Protein AF-A0A7V7WJ31-F1 (afdb_monomer)

Nearest PDB structures (foldseek):
  4wbr-assembly1_D  TM=4.078E-01  e=9.665E+00  Bradyrhizobium diazoefficiens USDA 110

pLDDT: mean 91.5, std 5.31, range [53.09, 96.94]

Foldseek 3Di:
DFQQLLCQLLPNNPDSVSSVVSCVVVVKDKDFDDDPRDGTDMDIDDDWDWDFFCCPPQQRLPTDPPPGHGDDTAIDHPSRWGKDWFAADPLCVQQPDPVVVLVVQQCVVKDDDPPVGDIPDGPVVSNVVSVVVSVVSSVVSCCVVPNPDDPCNHGNDIDTDDDPDSHDDRDDPDDDDDDPDDDPDDDPVPDDDDDD

Secondary structure (DSSP, 8-state):
-BHHHHHHHTT--SSHHHHHHHHHHTT--EEEEEETTEEEEEEE----EEEEE--TTTTTTT--TTTSPP-EEEEE-SS---EEEEE---HHHHS---HHHHHHHHHTT-EEETTTTEEE---HHHHHHHHHHHHHHHHHHHHHHSTT--HHHHHEEEEE-----SS--SS-SS---------SS--GGGS-----

Radius of gyration: 26.73 Å; Cα contacts (8 Å, |Δi|>4): 228; chains: 1; bounding box: 71×46×61 Å

Mean predicted aligned error: 7.31 Å

Solvent-accessible surface area (backbone atoms only — not comparable to full-atom values): 12022 Å² total; per-residue (Å²): 69,51,36,67,60,48,13,32,48,75,72,56,39,94,40,67,70,55,30,51,47,55,36,47,76,71,69,34,60,69,45,82,39,70,56,97,93,37,73,54,27,36,50,64,67,81,86,71,49,71,47,71,33,31,29,84,90,60,33,38,54,76,49,39,91,96,72,50,72,54,78,39,78,41,61,46,55,92,82,71,52,48,59,47,76,44,80,33,54,65,55,60,81,73,51,68,78,63,60,66,62,49,50,54,42,24,46,52,80,34,51,77,40,80,90,82,70,47,75,43,62,60,22,62,66,46,42,51,52,50,53,53,52,50,52,50,51,48,49,52,53,48,44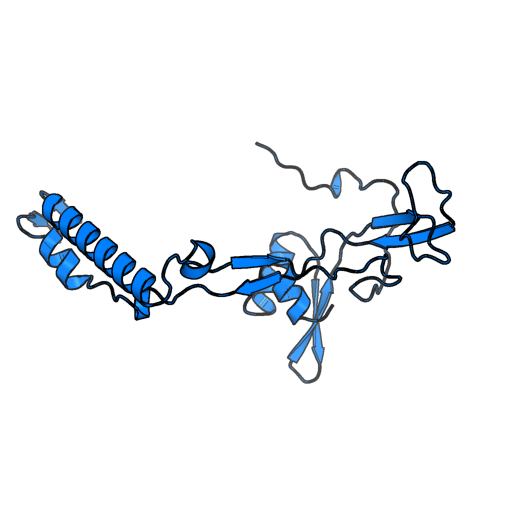,72,77,37,72,84,64,48,71,46,56,47,71,23,43,81,42,76,61,76,84,87,60,88,41,56,69,94,61,61,100,52,82,82,87,76,79,92,78,88,72,98,65,83,55,76,89,79,50,89,77,88,82,132

Sequence (196 aa):
MPADQVMNWVGGAQTVSAAQQILSQGGVPNLALTQAGKIHALRLEHVWVEAFIDYHPARGAKHLGGVSEGDTWVAMDPAFKQYRFNPGMDLEQLVPFDADSFLAAAKEGATINETEGWVQNLNQSKVQDALNAYQAKLKEAIDAQKPNATVGDVLGIIAADPDQLPYLSGSSPYTIKTIATRMSELPGSLRHHFRY

Structure (mmCIF, N/CA/C/O backbone):
data_AF-A0A7V7WJ31-F1
#
_entry.id   AF-A0A7V7WJ31-F1
#
loop_
_atom_site.group_PDB
_atom_site.id
_atom_site.type_symbol
_atom_site.label_atom_id
_atom_site.label_alt_id
_atom_site.label_comp_id
_atom_site.label_asym_id
_atom_site.label_entity_id
_atom_site.label_seq_id
_atom_site.pdbx_PDB_ins_code
_atom_site.Cartn_x
_atom_site.Cartn_y
_atom_site.Cartn_z
_atom_site.occupancy
_atom_site.B_iso_or_equiv
_atom_site.auth_seq_id
_atom_site.auth_comp_id
_atom_site.auth_asym_id
_atom_site.auth_atom_id
_atom_site.pdbx_PDB_model_num
ATOM 1 N N . MET A 1 1 ? 7.266 -11.842 -13.545 1.00 93.94 1 MET A N 1
ATOM 2 C CA . MET A 1 1 ? 7.660 -11.167 -12.299 1.00 93.94 1 MET A CA 1
ATOM 3 C C . MET A 1 1 ? 7.356 -12.085 -11.125 1.00 93.94 1 MET A C 1
ATOM 5 O O . MET A 1 1 ? 6.303 -12.714 -11.172 1.00 93.94 1 MET A O 1
ATOM 9 N N . PRO A 1 2 ? 8.259 -12.233 -10.146 1.00 95.38 2 PRO A N 1
ATOM 10 C CA . PRO A 1 2 ? 7.993 -12.928 -8.884 1.00 95.38 2 PRO A CA 1
ATOM 11 C C . PRO A 1 2 ? 6.672 -12.498 -8.229 1.00 95.38 2 PRO A C 1
ATOM 13 O O . PRO A 1 2 ? 6.260 -11.342 -8.346 1.00 95.38 2 PRO A O 1
ATOM 16 N N . ALA A 1 3 ? 5.962 -13.446 -7.616 1.00 96.00 3 ALA A N 1
ATOM 17 C CA . ALA A 1 3 ? 4.613 -13.208 -7.105 1.00 96.00 3 ALA A CA 1
ATOM 18 C C . ALA A 1 3 ? 4.577 -12.210 -5.937 1.00 96.00 3 ALA A C 1
ATOM 20 O O . ALA A 1 3 ? 3.688 -11.365 -5.884 1.00 96.00 3 ALA A O 1
ATOM 21 N N . ASP A 1 4 ? 5.575 -12.267 -5.062 1.00 95.56 4 ASP A N 1
ATOM 22 C CA . ASP A 1 4 ? 5.810 -11.333 -3.961 1.00 95.56 4 ASP A CA 1
ATOM 23 C C . ASP A 1 4 ? 5.997 -9.892 -4.453 1.00 95.56 4 ASP A C 1
ATOM 25 O O . ASP A 1 4 ? 5.358 -8.980 -3.932 1.00 95.56 4 ASP A O 1
ATOM 29 N N . GLN A 1 5 ? 6.779 -9.689 -5.516 1.00 95.25 5 GLN A N 1
ATOM 30 C CA . GLN A 1 5 ? 6.968 -8.363 -6.106 1.00 95.25 5 GLN A CA 1
ATOM 31 C C . GLN A 1 5 ? 5.674 -7.797 -6.697 1.00 95.25 5 GLN A C 1
ATOM 33 O O . GLN A 1 5 ? 5.419 -6.597 -6.589 1.00 95.25 5 GLN A O 1
ATOM 38 N N . VAL A 1 6 ? 4.834 -8.650 -7.297 1.00 96.19 6 VAL A N 1
ATOM 39 C CA . VAL A 1 6 ? 3.523 -8.235 -7.825 1.00 96.19 6 VAL A CA 1
ATOM 40 C C . VAL A 1 6 ? 2.578 -7.874 -6.685 1.00 96.19 6 VAL A C 1
ATOM 42 O O . VAL A 1 6 ? 1.943 -6.825 -6.734 1.00 96.19 6 VAL A O 1
ATOM 45 N N . MET A 1 7 ? 2.500 -8.725 -5.657 1.00 96.62 7 MET A N 1
ATOM 46 C CA . MET A 1 7 ? 1.686 -8.491 -4.462 1.00 96.62 7 MET A CA 1
ATOM 47 C C . MET A 1 7 ? 2.068 -7.179 -3.780 1.00 96.62 7 MET A C 1
ATOM 49 O O . MET A 1 7 ? 1.196 -6.408 -3.385 1.00 96.62 7 MET A O 1
ATOM 53 N N . ASN A 1 8 ? 3.365 -6.903 -3.690 1.00 96.12 8 ASN A N 1
ATOM 54 C CA . ASN A 1 8 ? 3.887 -5.661 -3.156 1.00 96.12 8 ASN A CA 1
ATOM 55 C C . ASN A 1 8 ? 3.504 -4.454 -4.029 1.00 96.12 8 ASN A C 1
ATOM 57 O O . ASN A 1 8 ? 2.947 -3.481 -3.521 1.00 96.12 8 ASN A O 1
ATOM 61 N N . TRP A 1 9 ? 3.730 -4.553 -5.341 1.00 94.75 9 TRP A N 1
ATOM 62 C CA . TRP A 1 9 ? 3.513 -3.458 -6.287 1.00 94.75 9 TRP A CA 1
ATOM 63 C C . TRP A 1 9 ? 2.066 -2.953 -6.306 1.00 94.75 9 TRP A C 1
ATOM 65 O O . TRP A 1 9 ? 1.837 -1.749 -6.383 1.00 94.75 9 TRP A O 1
ATOM 75 N N . VAL A 1 10 ? 1.086 -3.848 -6.159 1.00 94.38 10 VAL A N 1
ATOM 76 C CA . VAL A 1 10 ? -0.345 -3.488 -6.111 1.00 94.38 10 VAL A CA 1
ATOM 77 C C . VAL A 1 10 ? -0.817 -2.984 -4.739 1.00 94.38 10 VAL A C 1
ATOM 79 O O . VAL A 1 10 ? -2.018 -2.914 -4.491 1.00 94.38 10 VAL A O 1
ATOM 82 N N . GLY A 1 11 ? 0.107 -2.644 -3.837 1.00 92.31 11 GLY A N 1
ATOM 83 C CA . GLY A 1 11 ? -0.205 -2.089 -2.517 1.00 92.31 11 GLY A CA 1
ATOM 84 C C . GLY A 1 11 ? -0.180 -3.101 -1.371 1.00 92.31 11 GLY A C 1
ATOM 85 O O . GLY A 1 11 ? -0.825 -2.872 -0.353 1.00 92.31 11 GLY A O 1
ATOM 86 N N . GLY A 1 12 ? 0.564 -4.204 -1.502 1.00 94.00 12 GLY A N 1
ATOM 87 C CA . GLY A 1 12 ? 0.762 -5.163 -0.407 1.00 94.00 12 GLY A CA 1
ATOM 88 C C . GLY A 1 12 ? -0.379 -6.169 -0.248 1.00 94.00 12 GLY A C 1
ATOM 89 O O . GLY A 1 12 ? -0.814 -6.459 0.866 1.00 94.00 12 GLY A O 1
ATOM 90 N N . ALA A 1 13 ? -0.878 -6.711 -1.361 1.00 95.81 13 ALA A N 1
ATOM 91 C CA . ALA A 1 13 ? -1.906 -7.747 -1.342 1.00 95.81 13 ALA A CA 1
ATOM 92 C C . ALA A 1 13 ? -1.450 -8.970 -0.526 1.00 95.81 13 ALA A C 1
ATOM 94 O O . ALA A 1 13 ? -0.357 -9.487 -0.732 1.00 95.81 13 ALA A O 1
ATOM 95 N N . GLN A 1 14 ? -2.312 -9.473 0.362 1.00 94.94 14 GLN A N 1
ATOM 96 C CA . GLN A 1 14 ? -1.979 -10.584 1.271 1.00 94.94 14 GLN A CA 1
ATOM 97 C C . GLN A 1 14 ? -1.948 -11.955 0.580 1.00 94.94 14 GLN A C 1
ATOM 99 O O . GLN A 1 14 ? -1.374 -12.913 1.091 1.00 94.94 14 GLN A O 1
ATOM 104 N N . THR A 1 15 ? -2.561 -12.069 -0.601 1.00 95.38 15 THR A N 1
ATOM 105 C CA . THR A 1 15 ? -2.536 -13.290 -1.410 1.00 95.38 15 THR A CA 1
ATOM 106 C C . THR A 1 15 ? -2.309 -12.960 -2.878 1.00 95.38 15 THR A C 1
ATOM 108 O O . THR A 1 15 ? -2.666 -11.880 -3.354 1.00 95.38 15 THR A O 1
ATOM 111 N N . VAL A 1 16 ? -1.780 -13.929 -3.627 1.00 95.62 16 VAL A N 1
ATOM 112 C CA . VAL A 1 16 ? -1.614 -13.794 -5.079 1.00 95.62 16 VAL A CA 1
ATOM 113 C C . VAL A 1 16 ? -2.956 -13.565 -5.777 1.00 95.62 16 VAL A C 1
ATOM 115 O O . VAL A 1 16 ? -3.045 -12.728 -6.670 1.00 95.62 16 VAL A O 1
ATOM 118 N N . SER A 1 17 ? -4.018 -14.249 -5.338 1.00 94.81 17 SER A N 1
ATOM 119 C CA . SER A 1 17 ? -5.359 -14.073 -5.906 1.00 94.81 17 SER A CA 1
ATOM 120 C C . SER A 1 17 ? -5.874 -12.645 -5.720 1.00 94.81 17 SER A C 1
ATOM 122 O O . SER A 1 17 ? -6.446 -12.085 -6.652 1.00 94.81 17 SER A O 1
ATOM 124 N N . ALA A 1 18 ? -5.651 -12.036 -4.551 1.00 96.69 18 ALA A N 1
ATOM 125 C CA . ALA A 1 18 ? -6.021 -10.642 -4.316 1.00 96.69 18 ALA A CA 1
ATOM 126 C C . ALA A 1 18 ? -5.240 -9.697 -5.245 1.00 96.69 18 ALA A C 1
ATOM 128 O O . ALA A 1 18 ? -5.829 -8.802 -5.847 1.00 96.69 18 ALA A O 1
ATOM 129 N N . ALA A 1 19 ? -3.941 -9.948 -5.448 1.00 96.94 19 ALA A N 1
ATOM 130 C CA . ALA A 1 19 ? -3.144 -9.166 -6.391 1.00 96.94 19 ALA A CA 1
ATOM 131 C C . ALA A 1 19 ? -3.666 -9.278 -7.834 1.00 96.94 19 ALA A C 1
ATOM 133 O O . ALA A 1 19 ? -3.807 -8.271 -8.526 1.00 96.94 19 ALA A O 1
ATOM 134 N N . GLN A 1 20 ? -4.016 -10.490 -8.280 1.00 96.12 20 GLN A N 1
ATOM 135 C CA . GLN A 1 20 ? -4.615 -10.710 -9.599 1.00 96.12 20 GLN A CA 1
ATOM 136 C C . GLN A 1 20 ? -5.967 -10.016 -9.751 1.00 96.12 20 GLN A C 1
ATOM 138 O O . GLN A 1 20 ? -6.256 -9.475 -10.817 1.00 96.12 20 GLN A O 1
ATOM 143 N N . GLN A 1 21 ? -6.798 -10.016 -8.707 1.00 95.62 21 GLN A N 1
ATOM 144 C CA . GLN A 1 21 ? -8.083 -9.321 -8.724 1.00 95.62 21 GLN A CA 1
ATOM 145 C C . GLN A 1 21 ? -7.901 -7.811 -8.879 1.00 95.62 21 GLN A C 1
ATOM 147 O O . GLN A 1 21 ? -8.573 -7.232 -9.726 1.00 95.62 21 GLN A O 1
ATOM 152 N N . ILE A 1 22 ? -6.966 -7.194 -8.147 1.00 95.75 22 ILE A N 1
ATOM 153 C CA . ILE A 1 22 ? -6.658 -5.760 -8.278 1.00 95.75 22 ILE A CA 1
ATOM 154 C C . ILE A 1 22 ? -6.216 -5.433 -9.711 1.00 95.75 22 ILE A C 1
ATOM 156 O O . ILE A 1 22 ? -6.770 -4.532 -10.337 1.00 95.75 22 ILE A O 1
ATOM 160 N N . LEU A 1 23 ? -5.277 -6.210 -10.266 1.00 94.81 23 LEU A N 1
ATOM 161 C CA . LEU A 1 23 ? -4.827 -6.039 -11.654 1.00 94.81 23 LEU A CA 1
ATOM 162 C C . LEU A 1 23 ? -5.985 -6.185 -12.649 1.00 94.81 23 LEU A C 1
ATOM 164 O O . LEU A 1 23 ? -6.139 -5.365 -13.549 1.00 94.81 23 LEU A O 1
ATOM 168 N N . SER A 1 24 ? -6.832 -7.197 -12.463 1.00 94.06 24 SER A N 1
ATOM 169 C CA . SER A 1 24 ? -7.958 -7.4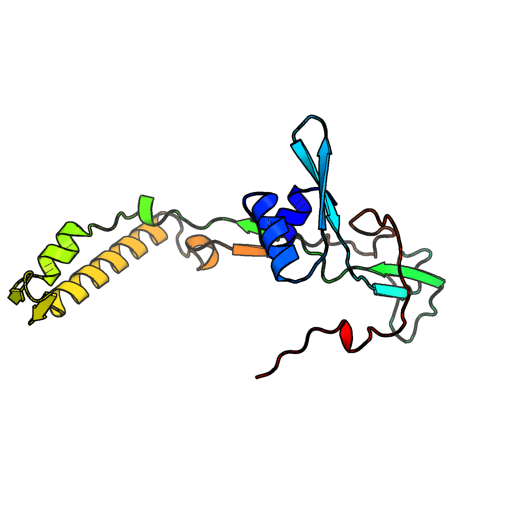74 -13.362 1.00 94.06 24 SER A CA 1
ATOM 170 C C . SER A 1 24 ? -9.039 -6.391 -13.289 1.00 94.06 24 SER A C 1
ATOM 172 O O . SER A 1 24 ? -9.584 -6.012 -14.320 1.00 94.06 24 SER A O 1
ATOM 174 N N . GLN A 1 25 ? -9.321 -5.848 -12.099 1.00 92.19 25 GLN A N 1
ATOM 175 C CA . GLN A 1 25 ? -10.224 -4.703 -11.920 1.00 92.19 25 GLN A CA 1
ATOM 176 C C . GLN A 1 25 ? -9.665 -3.434 -12.575 1.00 92.19 25 GLN A C 1
ATOM 178 O O . GLN A 1 25 ? -10.425 -2.644 -13.127 1.00 92.19 25 GLN A O 1
ATOM 183 N N . GLY A 1 26 ? -8.338 -3.277 -12.577 1.00 88.00 26 GLY A N 1
ATOM 184 C CA . GLY A 1 26 ? -7.634 -2.240 -13.332 1.00 88.00 26 GLY A CA 1
ATOM 185 C C . GLY A 1 26 ? -7.556 -2.494 -14.842 1.00 88.00 26 GLY A C 1
ATOM 186 O O . GLY A 1 26 ? -6.959 -1.692 -15.554 1.00 88.00 26 GLY A O 1
ATOM 187 N N . GLY A 1 27 ? -8.128 -3.595 -15.342 1.00 89.69 27 GLY A N 1
ATOM 188 C CA . GLY A 1 27 ? -8.102 -3.952 -16.759 1.00 89.69 27 GLY A CA 1
ATOM 189 C C . GLY A 1 27 ? -6.741 -4.441 -17.257 1.00 89.69 27 GLY A C 1
ATOM 190 O O . GLY A 1 27 ? -6.504 -4.407 -18.459 1.00 89.69 27 GLY A O 1
ATOM 191 N N . VAL A 1 28 ? -5.853 -4.887 -16.362 1.00 91.94 28 VAL A N 1
ATOM 192 C CA . VAL A 1 28 ? -4.514 -5.393 -16.694 1.00 91.94 28 VAL A CA 1
ATOM 193 C C . VAL A 1 28 ? -4.553 -6.919 -16.866 1.00 91.94 28 VAL A C 1
ATOM 195 O O . VAL A 1 28 ? -4.708 -7.647 -15.873 1.00 91.94 28 VAL A O 1
ATOM 198 N N . PRO A 1 29 ? -4.373 -7.445 -18.094 1.00 94.19 29 PRO A N 1
ATOM 199 C CA . PRO A 1 29 ? -4.286 -8.881 -18.330 1.00 94.19 29 PRO A CA 1
ATOM 200 C C . PRO A 1 29 ? -3.121 -9.497 -17.557 1.00 94.19 29 PRO A C 1
ATOM 202 O O . PRO A 1 29 ? -1.985 -9.022 -17.618 1.00 94.19 29 PRO A O 1
ATOM 205 N N . ASN A 1 30 ? -3.396 -10.573 -16.822 1.00 95.69 30 ASN A N 1
ATOM 206 C CA . ASN A 1 30 ? -2.407 -11.252 -15.995 1.00 95.69 30 ASN A CA 1
ATOM 207 C C . ASN A 1 30 ? -2.667 -12.766 -15.923 1.00 95.69 30 ASN A C 1
ATOM 209 O O . ASN A 1 30 ? -3.795 -13.232 -16.059 1.00 95.69 30 ASN A O 1
ATOM 213 N N . LEU A 1 31 ? -1.602 -13.537 -15.710 1.00 95.69 31 LEU A N 1
ATOM 214 C CA . LEU A 1 31 ? -1.595 -14.994 -15.642 1.00 95.69 31 LEU A CA 1
ATOM 215 C C . LEU A 1 31 ? -0.664 -15.459 -14.517 1.00 95.69 31 LEU A C 1
ATOM 217 O O . LEU A 1 31 ? 0.524 -15.122 -14.502 1.00 95.69 31 LEU A O 1
ATOM 221 N N . ALA A 1 32 ? -1.188 -16.285 -13.614 1.00 95.19 32 ALA A N 1
ATOM 222 C CA . ALA A 1 32 ? -0.405 -16.955 -12.583 1.00 95.19 32 ALA A CA 1
ATOM 223 C C . ALA A 1 32 ? 0.436 -18.098 -13.173 1.00 95.19 32 ALA A C 1
ATOM 225 O O . ALA A 1 32 ? -0.048 -18.903 -13.967 1.00 95.19 32 ALA A O 1
ATOM 226 N N . LEU A 1 33 ? 1.700 -18.180 -12.763 1.00 94.50 33 LEU A N 1
ATOM 227 C CA . LEU A 1 33 ? 2.634 -19.232 -13.152 1.00 94.50 33 LEU A CA 1
ATOM 228 C C . LEU A 1 33 ? 2.902 -20.141 -11.952 1.00 94.50 33 LEU A C 1
ATOM 230 O O . LEU A 1 33 ? 3.485 -19.719 -10.947 1.00 94.50 33 LEU A O 1
ATOM 234 N N . THR A 1 34 ? 2.482 -21.395 -12.080 1.00 93.62 34 THR A N 1
ATOM 235 C CA . THR A 1 34 ? 2.570 -22.402 -11.021 1.00 93.62 34 THR A CA 1
ATOM 236 C C . THR A 1 34 ? 3.789 -23.297 -11.213 1.00 93.62 34 THR A C 1
ATOM 238 O O . THR A 1 34 ? 4.031 -23.807 -12.305 1.00 93.62 34 THR A O 1
ATOM 241 N N . GLN A 1 35 ? 4.523 -23.542 -10.131 1.00 90.81 35 GLN A N 1
ATOM 242 C CA . GLN A 1 35 ? 5.616 -24.507 -10.061 1.00 90.81 35 GLN A CA 1
ATOM 243 C C . GLN A 1 35 ? 5.456 -25.337 -8.785 1.00 90.81 35 GLN A C 1
ATOM 245 O O . GLN A 1 35 ? 5.248 -24.788 -7.706 1.00 90.81 35 GLN A O 1
ATOM 250 N N . ALA A 1 36 ? 5.503 -26.669 -8.910 1.00 89.50 36 ALA A N 1
ATOM 251 C CA . ALA A 1 36 ? 5.308 -27.602 -7.791 1.00 89.50 36 ALA A CA 1
ATOM 252 C C . ALA A 1 36 ? 4.039 -27.317 -6.948 1.00 89.50 36 ALA A C 1
ATOM 254 O O . ALA A 1 36 ? 4.061 -27.376 -5.721 1.00 89.50 36 ALA A O 1
ATOM 255 N N . GLY A 1 37 ? 2.931 -26.960 -7.610 1.00 89.19 37 GLY A N 1
ATOM 256 C CA . GLY A 1 37 ? 1.645 -26.687 -6.954 1.00 89.19 37 GLY A CA 1
ATOM 257 C C . GLY A 1 37 ? 1.532 -25.324 -6.258 1.00 89.19 37 GLY A C 1
ATOM 258 O O . GLY A 1 37 ? 0.493 -25.044 -5.668 1.00 89.19 37 GLY A O 1
ATOM 259 N N . LYS A 1 38 ? 2.552 -24.458 -6.337 1.00 90.31 38 LYS A N 1
ATOM 260 C CA . LYS A 1 38 ? 2.522 -23.093 -5.788 1.00 90.31 38 LYS A CA 1
ATOM 261 C C . LYS A 1 38 ? 2.679 -22.057 -6.893 1.00 90.31 38 LYS A C 1
ATOM 263 O O . LYS A 1 38 ? 3.470 -22.249 -7.816 1.00 90.31 38 LYS A O 1
ATOM 268 N N . ILE A 1 39 ? 1.948 -20.949 -6.798 1.00 92.69 39 ILE A N 1
ATOM 269 C CA . ILE A 1 39 ? 2.148 -19.813 -7.703 1.00 92.69 39 ILE A CA 1
ATOM 270 C C . ILE A 1 39 ? 3.453 -19.124 -7.305 1.00 92.69 39 ILE A C 1
ATOM 272 O O . ILE A 1 39 ? 3.578 -18.643 -6.183 1.00 92.69 39 ILE A O 1
ATOM 276 N N . HIS A 1 40 ? 4.427 -19.101 -8.212 1.00 94.25 40 HIS A N 1
ATOM 277 C CA . HIS A 1 40 ? 5.750 -18.521 -7.955 1.00 94.25 40 HIS A CA 1
ATOM 278 C C . HIS A 1 40 ? 5.936 -17.160 -8.635 1.00 94.25 40 HIS A C 1
ATOM 280 O O . HIS A 1 40 ? 6.651 -16.294 -8.137 1.00 94.25 40 HIS A O 1
ATOM 286 N N . ALA A 1 41 ? 5.276 -16.949 -9.771 1.00 95.62 41 ALA A N 1
ATOM 287 C CA . ALA A 1 41 ? 5.407 -15.734 -10.557 1.00 95.62 41 ALA A CA 1
ATOM 288 C C . ALA A 1 41 ? 4.100 -15.405 -11.274 1.00 95.62 41 ALA A C 1
ATOM 290 O O . ALA A 1 41 ? 3.240 -16.263 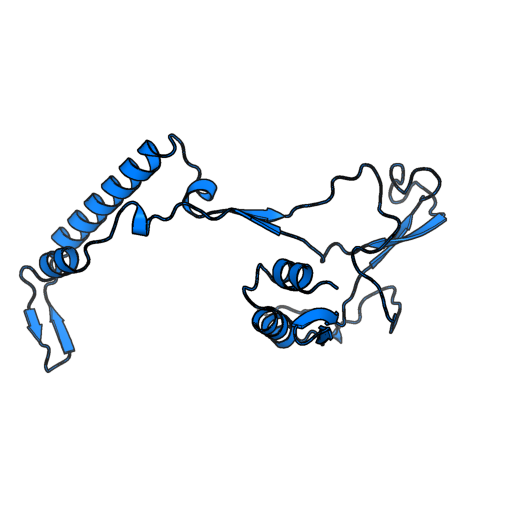-11.459 1.00 95.62 41 ALA A O 1
ATOM 291 N N . LEU A 1 42 ? 3.977 -14.161 -11.723 1.00 96.44 42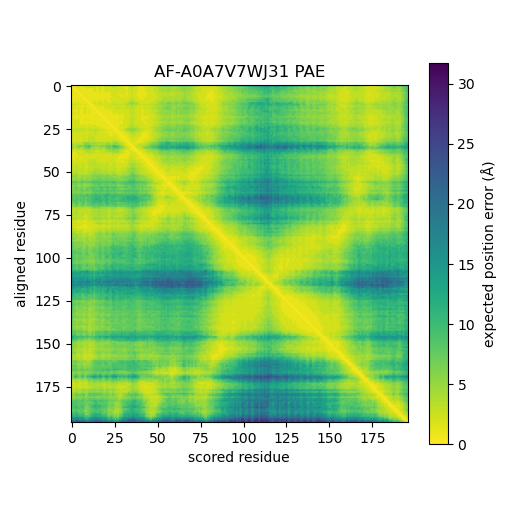 LEU A N 1
ATOM 292 C CA . LEU A 1 42 ? 2.921 -13.713 -12.612 1.00 96.44 42 LEU A CA 1
ATOM 293 C C . LEU A 1 42 ? 3.524 -13.213 -13.919 1.00 96.44 42 LEU A C 1
ATOM 295 O O . LEU A 1 42 ? 4.608 -12.613 -13.963 1.00 96.44 42 LEU A O 1
ATOM 299 N N . ARG A 1 43 ? 2.803 -13.474 -15.002 1.00 96.19 43 ARG A N 1
ATOM 300 C CA . ARG A 1 43 ? 2.978 -12.810 -16.287 1.00 96.19 43 ARG A CA 1
ATOM 301 C C . ARG A 1 43 ? 1.855 -11.796 -16.420 1.00 96.19 43 ARG A C 1
ATOM 303 O O . ARG A 1 43 ? 0.713 -12.149 -16.171 1.00 96.19 43 ARG A O 1
ATOM 310 N N . LEU A 1 44 ? 2.172 -10.572 -16.804 1.00 95.12 44 LEU A N 1
ATOM 311 C CA . LEU A 1 44 ? 1.178 -9.536 -17.047 1.00 95.12 44 LEU A CA 1
ATOM 312 C C . LEU A 1 44 ? 1.558 -8.732 -18.284 1.00 95.12 44 LEU A C 1
ATOM 314 O O . LEU A 1 44 ? 2.726 -8.728 -18.685 1.00 95.12 44 LEU A O 1
ATOM 318 N N . GLU A 1 45 ? 0.567 -8.075 -18.864 1.00 93.25 45 GLU A N 1
ATOM 319 C CA . GLU A 1 45 ? 0.794 -7.022 -19.844 1.00 93.25 45 GLU A CA 1
ATOM 320 C C . GLU A 1 45 ? 1.037 -5.705 -19.116 1.00 93.25 45 GLU A C 1
ATOM 322 O O . GLU A 1 45 ? 0.360 -5.387 -18.143 1.00 93.25 45 GLU A O 1
ATOM 327 N N . HIS A 1 46 ? 2.042 -4.956 -19.557 1.00 91.56 46 HIS A N 1
ATOM 328 C CA . HIS A 1 46 ? 2.452 -3.716 -18.912 1.00 91.56 46 HIS A CA 1
ATOM 329 C C . HIS A 1 46 ? 3.134 -2.796 -19.917 1.00 91.56 46 HIS A C 1
ATOM 331 O O . HIS A 1 46 ? 3.726 -3.268 -20.889 1.00 91.56 46 HIS A O 1
ATOM 337 N N . VAL A 1 47 ? 3.068 -1.493 -19.662 1.00 90.81 47 VAL A N 1
ATOM 338 C CA . VAL A 1 47 ? 3.726 -0.465 -20.469 1.00 90.81 47 VAL A CA 1
ATOM 339 C C . VAL A 1 47 ? 4.843 0.163 -19.649 1.00 90.81 47 VAL A C 1
ATOM 341 O O . VAL A 1 47 ? 4.627 0.611 -18.527 1.00 90.81 47 VAL A O 1
ATOM 344 N N . TRP A 1 48 ? 6.026 0.242 -20.245 1.00 91.38 48 TRP A N 1
ATOM 345 C CA . TRP A 1 48 ? 7.185 0.951 -19.711 1.00 91.38 48 TRP A CA 1
ATOM 346 C C . TRP A 1 48 ? 7.739 1.898 -20.779 1.00 91.38 48 TRP A C 1
ATOM 348 O O . TRP A 1 48 ? 7.262 1.909 -21.917 1.00 91.38 48 TRP A O 1
ATOM 358 N N . VAL A 1 49 ? 8.732 2.707 -20.418 1.00 90.88 49 VAL A N 1
ATOM 359 C CA . VAL A 1 49 ? 9.346 3.679 -21.330 1.00 90.88 49 VAL A CA 1
ATOM 360 C C . VAL A 1 49 ? 10.795 3.308 -21.624 1.00 90.88 49 VAL A C 1
ATOM 362 O O . VAL A 1 49 ? 11.453 2.629 -20.841 1.00 90.88 49 VAL A O 1
ATOM 365 N N . GLU A 1 50 ? 11.311 3.756 -22.761 1.00 90.81 50 GLU A N 1
ATOM 366 C CA . GLU A 1 50 ? 12.740 3.709 -23.073 1.00 90.81 50 GLU A CA 1
ATOM 367 C C . GLU A 1 50 ? 13.218 5.152 -23.271 1.00 90.81 50 GLU A C 1
ATOM 369 O O . GLU A 1 50 ? 12.509 5.961 -23.871 1.00 90.81 50 GLU A O 1
ATOM 374 N N . ALA A 1 51 ? 14.399 5.488 -22.754 1.00 90.50 51 ALA A N 1
ATOM 375 C CA . ALA A 1 51 ? 15.012 6.803 -22.919 1.00 90.50 51 ALA A CA 1
ATOM 376 C C . ALA A 1 51 ? 16.331 6.675 -23.685 1.00 90.50 51 ALA A C 1
ATOM 378 O O . ALA A 1 51 ? 17.144 5.806 -23.369 1.00 90.50 51 ALA A O 1
ATOM 379 N N . PHE A 1 52 ? 16.542 7.533 -24.685 1.00 92.19 52 PHE A N 1
ATOM 380 C CA . PHE A 1 52 ? 17.802 7.598 -25.420 1.00 92.19 52 PHE A CA 1
ATOM 381 C C . PHE A 1 52 ? 18.761 8.543 -24.703 1.00 92.19 52 PHE A C 1
ATOM 383 O O . PHE A 1 52 ? 18.538 9.753 -24.683 1.00 92.19 52 PHE A O 1
ATOM 390 N N . ILE A 1 53 ? 19.788 7.984 -24.070 1.00 93.31 53 ILE A N 1
ATOM 391 C CA . ILE A 1 53 ? 20.676 8.720 -23.168 1.00 93.31 53 ILE A CA 1
ATOM 392 C C . ILE A 1 53 ? 22.142 8.400 -23.438 1.00 93.31 53 ILE A C 1
ATOM 394 O O . ILE A 1 53 ? 22.465 7.404 -24.079 1.00 93.31 53 ILE A O 1
ATOM 398 N N . ASP A 1 54 ? 23.014 9.267 -22.932 1.00 95.44 54 ASP A N 1
ATOM 399 C CA . ASP A 1 54 ? 24.468 9.084 -22.908 1.00 95.44 54 ASP A CA 1
ATOM 400 C C . ASP A 1 54 ? 24.795 8.031 -21.845 1.00 95.44 54 ASP A C 1
ATOM 402 O O . ASP A 1 54 ? 24.919 8.334 -20.651 1.00 95.44 54 ASP A O 1
ATOM 406 N N . TYR A 1 55 ? 24.784 6.764 -22.252 1.00 94.62 55 TYR A N 1
ATOM 407 C CA . TYR A 1 55 ? 24.918 5.643 -21.344 1.00 94.62 55 TYR A CA 1
ATOM 408 C C . TYR A 1 55 ? 26.366 5.206 -21.185 1.00 94.62 55 TYR A C 1
ATOM 410 O O . TYR A 1 55 ? 26.778 4.957 -20.058 1.00 94.62 55 TYR A O 1
ATOM 418 N N . HIS A 1 56 ? 27.176 5.098 -22.233 1.00 92.56 56 HIS A N 1
ATOM 419 C CA . HIS A 1 56 ? 28.545 4.613 -22.069 1.00 92.56 56 HIS A CA 1
ATOM 420 C C . HIS A 1 56 ? 29.547 5.760 -21.899 1.00 92.56 56 HIS A C 1
ATOM 422 O O . HIS A 1 56 ? 29.496 6.750 -22.614 1.00 92.56 56 HIS A O 1
ATOM 428 N N . PRO A 1 57 ? 30.533 5.634 -20.988 1.00 92.38 57 PRO A N 1
ATOM 429 C CA . PRO A 1 57 ? 30.772 4.536 -20.044 1.00 92.38 57 PRO A CA 1
ATOM 430 C C . PRO A 1 57 ? 30.115 4.753 -18.665 1.00 92.38 57 PRO A C 1
ATOM 432 O O . PRO A 1 57 ? 30.177 3.875 -17.807 1.00 92.38 57 PRO A O 1
ATOM 435 N N . ALA A 1 58 ? 29.530 5.930 -18.417 1.00 92.69 58 ALA A N 1
ATOM 436 C CA . ALA A 1 58 ? 29.107 6.375 -17.083 1.00 92.69 58 ALA A CA 1
ATOM 437 C C . ALA A 1 58 ? 27.718 5.868 -16.643 1.00 92.69 58 ALA A C 1
ATOM 439 O O . ALA A 1 58 ? 27.225 6.246 -15.582 1.00 92.69 58 ALA A O 1
ATOM 440 N N . ARG A 1 59 ? 27.077 5.032 -17.455 1.00 93.06 59 ARG A N 1
ATOM 441 C CA . ARG A 1 59 ? 25.736 4.459 -17.277 1.00 93.06 59 ARG A CA 1
ATOM 442 C C . ARG A 1 59 ? 24.657 5.514 -17.035 1.00 93.06 59 ARG A C 1
ATOM 444 O O . ARG A 1 59 ? 23.837 5.388 -16.129 1.00 93.06 59 ARG A O 1
ATOM 451 N N . GLY A 1 60 ? 24.686 6.594 -17.814 1.00 92.31 60 GLY A N 1
ATOM 452 C CA . GLY A 1 60 ? 23.727 7.696 -17.696 1.00 92.31 60 GLY A CA 1
ATOM 453 C C . GLY A 1 60 ? 24.018 8.691 -16.572 1.00 92.31 60 GLY A C 1
ATOM 454 O O . GLY A 1 60 ? 23.371 9.731 -16.524 1.00 92.31 60 GLY A O 1
ATOM 455 N N . ALA A 1 61 ? 25.005 8.447 -15.699 1.00 92.56 61 ALA A N 1
ATOM 456 C CA . ALA A 1 61 ? 25.278 9.308 -14.540 1.00 92.56 61 ALA A CA 1
ATOM 457 C C . ALA A 1 61 ? 25.685 10.750 -14.899 1.00 92.56 61 ALA A C 1
ATOM 459 O O . ALA A 1 61 ? 25.616 11.642 -14.058 1.00 92.56 61 ALA A O 1
ATOM 460 N N . LYS A 1 62 ? 26.140 10.979 -16.137 1.00 92.00 62 LYS A N 1
ATOM 461 C CA . LYS A 1 62 ? 26.548 12.296 -16.651 1.00 92.00 62 LYS A CA 1
ATOM 462 C C . LYS A 1 62 ? 25.594 12.858 -17.705 1.00 92.00 62 LYS A C 1
ATOM 464 O O . LYS A 1 62 ? 25.868 13.927 -18.243 1.00 92.00 62 LYS A O 1
ATOM 469 N N . HIS A 1 63 ? 24.509 12.148 -18.017 1.00 93.19 63 HIS A N 1
ATOM 470 C CA . HIS A 1 63 ? 23.586 12.580 -19.054 1.00 93.19 63 HIS A CA 1
ATOM 471 C C . HIS A 1 63 ? 22.837 13.842 -18.608 1.00 93.19 63 HIS A C 1
ATOM 473 O O . HIS A 1 63 ? 22.192 13.863 -17.560 1.00 93.19 63 HIS A O 1
ATOM 479 N N . LEU A 1 64 ? 22.902 14.888 -19.426 1.00 92.06 64 LEU A N 1
ATOM 480 C CA . LEU A 1 64 ? 22.172 16.134 -19.238 1.00 92.06 64 LEU A CA 1
ATOM 481 C C . LEU A 1 64 ? 21.148 16.281 -20.365 1.00 92.06 64 LEU A C 1
ATOM 483 O O . LEU A 1 64 ? 21.514 16.357 -21.539 1.00 92.06 64 LEU A O 1
ATOM 487 N N . GLY A 1 65 ? 19.863 16.331 -20.008 1.00 89.25 65 GLY A N 1
ATOM 488 C CA . GLY A 1 65 ? 18.769 16.421 -20.976 1.00 89.25 65 GLY A CA 1
ATOM 489 C C . GLY A 1 65 ? 18.905 17.645 -21.885 1.00 89.25 65 GLY A C 1
ATOM 490 O O . GLY A 1 65 ? 19.050 18.768 -21.406 1.00 89.25 65 GLY A O 1
ATOM 491 N N . GLY A 1 66 ? 18.878 17.419 -23.200 1.00 87.88 66 GLY A N 1
ATOM 492 C CA . GLY A 1 66 ? 19.036 18.470 -24.212 1.00 87.88 66 GLY A CA 1
ATOM 493 C C . GLY A 1 66 ? 20.470 18.980 -24.408 1.00 87.88 66 GLY A C 1
ATOM 494 O O . GLY A 1 66 ? 20.670 19.877 -25.222 1.00 87.88 66 GLY A O 1
ATOM 495 N N . VAL A 1 67 ? 21.454 18.425 -23.691 1.00 94.50 67 VAL A N 1
ATOM 496 C CA . VAL A 1 67 ? 22.872 18.812 -23.784 1.00 94.50 67 VAL A CA 1
ATOM 497 C C . VAL A 1 67 ? 23.741 17.627 -24.197 1.00 94.50 67 VAL A C 1
ATOM 499 O O . VAL A 1 67 ? 24.523 17.741 -25.136 1.00 94.50 67 VAL A O 1
ATOM 502 N N . SER A 1 68 ? 23.612 16.494 -23.505 1.00 94.25 68 SER A N 1
ATOM 503 C CA . SER A 1 68 ? 24.338 15.268 -23.834 1.00 94.25 68 SER A CA 1
ATOM 504 C C . SER A 1 68 ? 23.731 14.591 -25.062 1.00 94.25 68 SER A C 1
ATOM 506 O O . SER A 1 68 ? 22.511 14.448 -25.160 1.00 94.25 68 SER A O 1
ATOM 508 N N . GLU A 1 69 ? 24.586 14.113 -25.961 1.00 94.44 69 GLU A N 1
ATOM 509 C CA . GLU A 1 69 ? 24.181 13.254 -27.072 1.00 94.44 69 GLU A CA 1
ATOM 510 C C . GLU A 1 69 ? 23.952 11.827 -26.564 1.00 94.44 69 GLU A C 1
ATOM 512 O O . GLU A 1 69 ? 24.780 11.281 -25.838 1.00 94.44 69 GLU A O 1
ATOM 517 N N . GLY A 1 70 ? 22.802 11.237 -26.893 1.00 93.81 70 GLY A N 1
ATOM 518 C CA . GLY A 1 70 ? 22.500 9.866 -26.493 1.00 93.81 70 GLY A CA 1
ATOM 519 C C . GLY A 1 70 ? 23.253 8.836 -27.333 1.00 93.81 70 GLY A C 1
ATOM 520 O O . GLY A 1 70 ? 23.475 9.048 -28.522 1.00 93.81 70 GLY A O 1
ATOM 521 N N . ASP A 1 71 ? 23.594 7.698 -26.731 1.00 94.62 71 ASP A N 1
ATOM 522 C CA . ASP A 1 71 ? 24.235 6.570 -27.417 1.00 94.62 71 ASP A CA 1
ATOM 523 C C . ASP A 1 71 ? 23.424 5.265 -27.313 1.00 94.62 71 ASP A C 1
ATOM 525 O O . ASP A 1 71 ? 23.589 4.357 -28.129 1.00 94.62 71 ASP A O 1
ATOM 529 N N . THR A 1 72 ? 22.517 5.167 -26.334 1.00 93.56 72 THR A N 1
ATOM 530 C CA . THR A 1 72 ? 21.845 3.916 -25.971 1.00 93.56 72 THR A CA 1
ATOM 531 C C . THR A 1 72 ? 20.402 4.176 -25.550 1.00 93.56 72 THR A C 1
ATOM 533 O O . THR A 1 72 ? 20.117 5.075 -24.759 1.00 93.56 72 THR A O 1
ATOM 536 N N . TRP A 1 73 ? 19.479 3.342 -26.035 1.00 91.69 73 TRP A N 1
ATOM 537 C CA . TRP A 1 73 ? 18.122 3.260 -25.494 1.00 91.69 73 TRP A CA 1
ATOM 538 C C . TRP A 1 73 ? 18.124 2.424 -24.217 1.00 91.69 73 TRP A C 1
ATOM 540 O O . TRP A 1 73 ? 18.489 1.249 -24.239 1.00 91.69 73 TRP A O 1
ATOM 550 N N . VAL A 1 74 ? 17.704 3.025 -23.109 1.00 91.12 74 VAL A N 1
ATOM 551 C CA . VAL A 1 74 ? 17.652 2.379 -21.796 1.00 91.12 74 VAL A CA 1
ATOM 552 C C . VAL A 1 74 ? 16.203 2.243 -21.356 1.00 91.12 74 VAL A C 1
ATOM 554 O O . VAL A 1 74 ? 15.478 3.233 -21.269 1.00 91.12 74 VAL A O 1
ATOM 557 N N . ALA A 1 75 ? 15.779 1.010 -21.076 1.00 90.38 75 ALA A N 1
ATOM 558 C CA . ALA A 1 75 ? 14.449 0.726 -20.553 1.00 90.38 75 ALA A CA 1
ATOM 559 C C . ALA A 1 75 ? 14.316 1.196 -19.100 1.00 90.38 75 ALA A C 1
ATOM 561 O O . ALA A 1 75 ? 15.161 0.899 -18.254 1.00 90.38 75 ALA A O 1
ATOM 562 N N . MET A 1 76 ? 13.229 1.904 -18.811 1.00 88.12 76 MET A N 1
ATOM 563 C CA . MET A 1 76 ? 12.920 2.472 -17.507 1.00 88.12 76 MET A CA 1
ATOM 564 C C . MET A 1 76 ? 11.439 2.275 -17.192 1.00 88.12 76 MET A C 1
ATOM 566 O O . MET A 1 76 ? 10.570 2.441 -18.048 1.00 88.12 76 MET A O 1
ATOM 570 N N . ASP A 1 77 ? 11.144 1.956 -15.937 1.00 90.00 77 ASP A N 1
ATOM 571 C CA . ASP A 1 77 ? 9.772 1.807 -15.467 1.00 90.00 77 ASP A CA 1
ATOM 572 C C . ASP A 1 77 ? 9.556 2.600 -14.173 1.00 90.00 77 ASP A C 1
ATOM 574 O O . ASP A 1 77 ? 9.795 2.082 -13.083 1.00 90.00 77 ASP A O 1
ATOM 578 N N . PRO A 1 78 ? 9.122 3.868 -14.270 1.00 83.94 78 PRO A N 1
ATOM 579 C CA . PRO A 1 78 ? 8.831 4.683 -13.094 1.00 83.94 78 PRO A CA 1
ATOM 580 C C . PRO A 1 78 ? 7.529 4.275 -12.381 1.00 83.94 78 PRO A C 1
ATOM 582 O O . PRO A 1 78 ? 7.271 4.739 -11.266 1.00 83.94 78 PRO A O 1
ATOM 585 N N . ALA A 1 79 ? 6.686 3.451 -13.017 1.00 88.19 79 ALA A N 1
ATOM 586 C CA . ALA A 1 79 ? 5.442 2.965 -12.430 1.00 88.19 79 ALA A CA 1
ATOM 587 C C . ALA A 1 79 ? 5.681 1.743 -11.534 1.00 88.19 79 ALA A C 1
ATOM 589 O O . ALA A 1 79 ? 4.957 1.558 -10.552 1.00 88.19 79 ALA A O 1
ATOM 590 N N . PHE A 1 80 ? 6.699 0.934 -11.835 1.00 91.00 80 PHE A N 1
ATOM 591 C CA . PHE A 1 80 ? 7.101 -0.180 -10.987 1.00 91.00 80 PHE A CA 1
ATOM 592 C C . PHE A 1 80 ? 7.746 0.318 -9.688 1.00 91.00 80 PHE A C 1
ATOM 594 O O . PHE A 1 80 ? 8.821 0.915 -9.691 1.00 91.00 80 PHE A O 1
ATOM 601 N N . LYS A 1 81 ? 7.081 0.061 -8.558 1.00 91.12 81 LYS A N 1
ATOM 602 C CA . LYS A 1 81 ? 7.554 0.436 -7.221 1.00 91.12 81 LYS A CA 1
ATOM 603 C C . LYS A 1 81 ? 7.452 -0.752 -6.290 1.00 91.12 81 LYS A C 1
ATOM 605 O O . LYS A 1 81 ? 6.473 -1.494 -6.330 1.00 91.12 81 LYS A O 1
ATOM 610 N N . GLN A 1 82 ? 8.469 -0.907 -5.455 1.00 93.75 82 GLN A N 1
ATOM 611 C CA . GLN A 1 82 ? 8.418 -1.785 -4.300 1.00 93.75 82 GLN A CA 1
ATOM 612 C C . GLN A 1 82 ? 8.293 -0.926 -3.046 1.00 93.75 82 GLN A C 1
ATOM 614 O O . GLN A 1 82 ? 8.850 0.170 -2.965 1.00 93.75 82 GLN A O 1
ATOM 619 N N . TYR A 1 83 ? 7.521 -1.417 -2.093 1.00 94.94 83 TYR A N 1
ATOM 620 C CA . TYR A 1 83 ? 7.156 -0.737 -0.870 1.00 94.94 83 TYR A CA 1
ATOM 621 C C . TYR A 1 83 ? 7.624 -1.536 0.335 1.00 94.94 83 TYR A C 1
ATOM 623 O O . TYR A 1 83 ? 7.480 -2.758 0.396 1.00 94.94 83 TYR A O 1
ATOM 631 N N . ARG A 1 84 ? 8.119 -0.826 1.339 1.00 94.00 84 ARG A N 1
ATOM 632 C CA . ARG A 1 84 ? 8.304 -1.350 2.681 1.00 94.00 84 ARG A CA 1
ATOM 633 C C . ARG A 1 84 ? 7.098 -0.958 3.522 1.00 94.00 84 ARG A C 1
ATOM 635 O O . ARG A 1 84 ? 6.778 0.225 3.648 1.00 94.00 84 ARG A O 1
ATOM 642 N N . PHE A 1 85 ? 6.444 -1.968 4.080 1.00 92.69 85 PHE A N 1
ATOM 643 C CA . PHE A 1 85 ? 5.318 -1.810 4.989 1.00 92.69 85 PHE A CA 1
ATOM 644 C C . PHE A 1 85 ? 5.847 -1.918 6.411 1.00 92.69 85 PHE A C 1
ATOM 646 O O . PHE A 1 85 ? 6.262 -2.994 6.837 1.00 92.69 85 PHE A O 1
ATOM 653 N N . ASN A 1 86 ? 5.842 -0.802 7.129 1.00 92.38 86 ASN A N 1
ATOM 654 C CA . ASN A 1 86 ? 6.149 -0.791 8.549 1.00 92.38 86 ASN A CA 1
ATOM 655 C C . ASN A 1 86 ? 4.811 -0.695 9.287 1.00 92.38 86 ASN A C 1
ATOM 657 O O . ASN A 1 86 ? 4.187 0.370 9.226 1.00 92.38 86 ASN A O 1
ATOM 661 N N . PRO A 1 87 ? 4.327 -1.786 9.909 1.00 92.06 87 PRO A N 1
ATOM 662 C CA . PRO A 1 87 ? 3.077 -1.744 10.654 1.00 92.06 87 PRO A CA 1
ATOM 663 C C . PRO A 1 87 ? 3.192 -0.769 11.829 1.00 92.06 87 PRO A C 1
ATOM 665 O O . PRO A 1 87 ? 4.277 -0.572 12.381 1.00 92.06 87 PRO A O 1
ATOM 668 N N . GLY A 1 88 ? 2.065 -0.154 12.178 1.00 93.19 88 GLY A N 1
ATOM 669 C CA . GLY A 1 88 ? 1.952 0.696 13.357 1.00 93.19 88 GLY A CA 1
ATOM 670 C C . GLY A 1 88 ? 1.895 -0.101 14.657 1.00 93.19 88 GLY A C 1
ATOM 671 O O . GLY A 1 88 ? 2.080 -1.320 14.681 1.00 93.19 88 GLY A O 1
ATOM 672 N N . MET A 1 89 ? 1.604 0.604 15.744 1.00 94.06 89 MET A N 1
ATOM 673 C CA . MET A 1 89 ? 1.335 -0.005 17.043 1.00 94.06 89 MET A CA 1
ATOM 674 C C . MET A 1 89 ? 0.001 -0.760 17.011 1.00 94.06 89 MET A C 1
ATOM 676 O O . MET A 1 89 ? -0.970 -0.299 16.411 1.00 94.06 89 MET A O 1
ATOM 680 N N . ASP A 1 90 ? -0.071 -1.889 17.712 1.00 93.56 90 ASP A N 1
ATOM 681 C CA . ASP A 1 90 ? -1.340 -2.573 17.962 1.00 93.56 90 ASP A CA 1
ATOM 682 C C . ASP A 1 90 ? -2.090 -1.856 19.096 1.00 93.56 90 ASP A C 1
ATOM 684 O O . ASP A 1 90 ? -1.923 -2.158 20.278 1.00 93.56 90 ASP A O 1
ATOM 688 N N . LEU A 1 91 ? -2.863 -0.828 18.734 1.00 91.38 91 LEU A N 1
ATOM 689 C CA . LEU A 1 91 ? -3.574 0.013 19.700 1.00 91.38 91 LEU A CA 1
ATOM 690 C C . LEU A 1 91 ? -4.700 -0.726 20.423 1.00 91.38 91 LEU A C 1
ATOM 692 O O . LEU A 1 91 ? -4.988 -0.392 21.568 1.00 91.38 91 LEU A O 1
ATOM 696 N N . GLU A 1 92 ? -5.323 -1.709 19.773 1.00 91.25 92 GLU A N 1
ATOM 697 C CA . GLU A 1 92 ? -6.387 -2.513 20.378 1.00 91.25 92 GLU A CA 1
ATOM 698 C C . GLU A 1 92 ? -5.815 -3.418 21.468 1.00 91.25 92 GLU A C 1
ATOM 700 O O . GLU A 1 92 ? -6.365 -3.489 22.568 1.00 91.25 92 GLU A O 1
ATOM 705 N N . GLN A 1 93 ? -4.669 -4.049 21.202 1.00 92.44 93 GLN A N 1
ATOM 706 C CA . GLN A 1 93 ? -3.961 -4.818 22.218 1.00 92.44 93 GLN A CA 1
ATOM 707 C C . GLN A 1 93 ? -3.410 -3.919 23.335 1.00 92.44 93 GLN A C 1
ATOM 709 O O . GLN A 1 93 ? -3.421 -4.312 24.504 1.00 92.44 93 GLN A O 1
ATOM 714 N N . LEU A 1 94 ? -2.912 -2.728 22.989 1.00 91.06 94 LEU A N 1
ATOM 715 C CA . LEU A 1 94 ? -2.289 -1.808 23.939 1.00 91.06 94 LEU A CA 1
ATOM 716 C C . LEU A 1 94 ? -3.312 -1.169 24.887 1.00 91.06 94 LEU A C 1
ATOM 718 O O . LEU A 1 94 ? -3.063 -1.070 26.089 1.00 91.06 94 LEU A O 1
ATOM 722 N N . VAL A 1 95 ? -4.458 -0.738 24.356 1.00 94.06 95 VAL A N 1
ATOM 723 C CA . VAL A 1 95 ? -5.556 -0.147 25.125 1.00 94.06 95 VAL A CA 1
ATOM 724 C C . VAL A 1 95 ? -6.883 -0.711 24.611 1.00 94.06 95 VAL A C 1
ATOM 726 O O . VAL A 1 95 ? -7.513 -0.111 23.742 1.00 94.06 95 VAL A O 1
ATOM 729 N N . PRO A 1 96 ? -7.353 -1.841 25.165 1.00 93.88 96 PRO A N 1
ATOM 730 C CA . PRO A 1 96 ? -8.635 -2.412 24.776 1.00 93.88 96 PRO A CA 1
ATOM 731 C C . PRO A 1 96 ? -9.790 -1.437 25.026 1.00 93.88 96 PRO A C 1
ATOM 733 O O . PRO A 1 96 ? -9.883 -0.811 26.089 1.00 93.88 96 PRO A O 1
ATOM 736 N N . PHE A 1 97 ? -10.695 -1.324 24.054 1.00 93.75 97 PHE A N 1
ATOM 737 C CA . PHE A 1 97 ? -11.902 -0.516 24.190 1.00 93.75 97 PHE A CA 1
ATOM 738 C C . PHE A 1 97 ? -13.016 -1.319 24.872 1.00 93.75 97 PHE A C 1
ATOM 740 O O . PHE A 1 97 ? -13.508 -2.307 24.330 1.00 93.75 97 PHE A O 1
ATOM 747 N N . ASP A 1 98 ? -13.443 -0.875 26.054 1.00 93.88 98 ASP A N 1
ATOM 748 C CA . ASP A 1 98 ? -14.569 -1.473 26.776 1.00 93.88 98 ASP A CA 1
ATOM 749 C C . ASP A 1 98 ? -15.903 -0.962 26.206 1.00 93.88 98 ASP A C 1
ATOM 751 O O . ASP A 1 98 ? -16.474 0.037 26.660 1.00 93.88 98 ASP A O 1
ATOM 755 N N . ALA A 1 99 ? -16.375 -1.648 25.163 1.00 94.56 99 ALA A N 1
ATOM 756 C CA . ALA A 1 99 ? -17.620 -1.318 24.480 1.00 94.56 99 ALA A CA 1
ATOM 757 C C . ALA A 1 99 ? -18.858 -1.480 25.379 1.00 94.56 99 ALA A C 1
ATOM 759 O O . ALA A 1 99 ? -19.813 -0.715 25.227 1.00 94.56 99 ALA A O 1
ATOM 760 N N . ASP A 1 100 ? -18.839 -2.423 26.325 1.00 95.06 100 ASP A N 1
ATOM 761 C CA . ASP A 1 100 ? -19.970 -2.694 27.216 1.00 95.06 100 ASP A CA 1
ATOM 762 C C . ASP A 1 100 ? -20.156 -1.552 28.215 1.00 95.06 100 ASP A C 1
ATOM 764 O O . ASP A 1 100 ? -21.256 -1.002 28.337 1.00 95.06 100 ASP A O 1
ATOM 768 N N . SER A 1 101 ? -19.072 -1.125 28.868 1.00 93.31 101 SER A N 1
ATOM 769 C CA . SER A 1 101 ? -19.099 0.035 29.764 1.00 93.31 101 SER A CA 1
ATOM 770 C C . SER A 1 101 ? -19.437 1.323 29.013 1.00 93.31 101 SER A C 1
ATOM 772 O O . SER A 1 101 ? -20.211 2.142 29.514 1.00 93.31 101 SER A O 1
ATOM 774 N N . PHE A 1 102 ? -18.910 1.503 27.795 1.00 95.38 102 PHE A N 1
ATOM 775 C CA . PHE A 1 102 ? -19.253 2.645 26.944 1.00 95.38 102 PHE A CA 1
ATOM 776 C C . PHE A 1 102 ? -20.750 2.675 26.611 1.00 95.38 102 PHE A C 1
ATOM 778 O O . PHE A 1 102 ? -21.406 3.709 26.762 1.00 95.38 102 PHE A O 1
ATOM 785 N N . LEU A 1 103 ? -21.313 1.537 26.200 1.00 94.12 103 LEU A N 1
ATOM 786 C CA . LEU A 1 103 ? -22.725 1.426 25.853 1.00 94.12 103 LEU A CA 1
ATOM 787 C C . LEU A 1 103 ? -23.626 1.616 27.077 1.00 94.12 103 LEU A C 1
ATOM 789 O O . LEU A 1 103 ? -24.655 2.284 26.974 1.00 94.12 103 LEU A O 1
ATOM 793 N N . ALA A 1 104 ? -23.247 1.067 28.233 1.00 93.69 104 ALA A N 1
ATOM 794 C CA . ALA A 1 104 ? -23.969 1.263 29.486 1.00 93.69 104 ALA A CA 1
ATOM 795 C C . ALA A 1 104 ? -24.027 2.750 29.870 1.00 93.69 104 ALA A C 1
ATOM 797 O O . ALA A 1 104 ? -25.104 3.261 30.176 1.00 93.69 104 ALA A O 1
ATOM 798 N N . ALA A 1 105 ? -22.899 3.460 29.763 1.00 93.62 105 ALA A N 1
ATOM 799 C CA . ALA A 1 105 ? -22.822 4.894 30.026 1.00 93.62 105 ALA A CA 1
ATOM 800 C C . ALA A 1 105 ? -23.657 5.714 29.022 1.00 93.62 105 ALA A C 1
ATOM 802 O O . ALA A 1 105 ? -24.357 6.646 29.408 1.00 93.62 105 ALA A O 1
ATOM 803 N N . ALA A 1 106 ? -23.647 5.340 27.739 1.00 94.25 106 ALA A N 1
ATOM 804 C CA . ALA A 1 106 ? -24.444 6.002 26.705 1.00 94.25 106 ALA A CA 1
ATOM 805 C C . ALA A 1 106 ? -25.960 5.825 26.908 1.00 94.25 106 ALA A C 1
ATOM 807 O O . ALA A 1 106 ? -26.742 6.725 26.591 1.00 94.25 106 ALA A O 1
ATOM 808 N N . LYS A 1 107 ? -26.380 4.668 27.432 1.00 94.38 107 LYS A N 1
ATOM 809 C CA . LYS A 1 107 ? -27.786 4.331 27.701 1.00 94.38 107 LYS A CA 1
ATOM 810 C C . LYS A 1 107 ? -28.316 4.915 29.013 1.00 94.38 107 LYS A C 1
ATOM 812 O O . LYS A 1 107 ? -29.514 4.819 29.271 1.00 94.38 107 LYS A O 1
ATOM 817 N N . GLU A 1 108 ? -27.469 5.517 29.842 1.00 93.44 108 GLU A N 1
ATOM 818 C CA . GLU A 1 108 ? -27.868 6.061 31.140 1.00 93.44 108 GLU A CA 1
ATOM 819 C C . GLU A 1 108 ? -28.890 7.203 30.981 1.00 93.44 108 GLU A C 1
ATOM 821 O O . GLU A 1 108 ? -28.547 8.307 30.567 1.00 93.44 108 GLU A O 1
ATOM 826 N N . GLY A 1 109 ? -30.157 6.947 31.317 1.00 89.81 109 GLY A N 1
ATOM 827 C CA . GLY A 1 109 ? -31.252 7.910 31.123 1.00 89.81 109 GLY A CA 1
ATOM 828 C C . GLY A 1 109 ? -31.875 7.895 29.721 1.00 89.81 109 GLY A C 1
ATOM 829 O O . GLY A 1 109 ? -32.787 8.678 29.453 1.00 89.81 109 GLY A O 1
ATOM 830 N N . ALA A 1 110 ? -31.439 6.984 28.847 1.00 93.12 110 ALA A N 1
ATOM 831 C CA . ALA A 1 110 ? -32.032 6.786 27.533 1.00 93.12 110 ALA A CA 1
ATOM 832 C C . ALA A 1 110 ? -33.340 5.988 27.616 1.00 93.12 110 ALA A C 1
ATOM 834 O O . ALA A 1 110 ? -33.496 5.076 28.428 1.00 93.12 110 ALA A O 1
ATOM 835 N N . THR A 1 111 ? -34.278 6.300 26.725 1.00 93.12 111 THR A N 1
ATOM 836 C CA . THR A 1 111 ? -35.472 5.485 26.473 1.00 93.12 111 THR A CA 1
ATOM 837 C C . THR A 1 111 ? -35.232 4.649 25.226 1.00 93.12 111 THR A C 1
ATOM 839 O O . THR A 1 111 ? -34.968 5.198 24.157 1.00 93.12 111 THR A O 1
ATOM 842 N N . ILE A 1 112 ? -35.304 3.328 25.363 1.00 92.56 112 ILE A N 1
ATOM 843 C CA . ILE A 1 112 ? -35.020 2.372 24.289 1.00 92.56 112 ILE A CA 1
ATOM 844 C C . ILE A 1 112 ? -36.307 1.611 23.982 1.00 92.56 112 ILE A C 1
ATOM 846 O O . ILE A 1 112 ? -36.855 0.952 24.865 1.00 92.56 112 ILE A O 1
ATOM 850 N N . ASN A 1 113 ? -36.779 1.689 22.738 1.00 91.50 113 ASN A N 1
ATOM 851 C CA . ASN A 1 113 ? -37.859 0.849 22.237 1.00 91.50 113 ASN A CA 1
ATOM 852 C C . ASN A 1 113 ? -37.286 -0.157 21.236 1.00 91.50 113 ASN A C 1
ATOM 854 O O . ASN A 1 113 ? -37.096 0.149 20.060 1.00 91.50 113 ASN A O 1
ATOM 858 N N . GLU A 1 114 ? -37.021 -1.373 21.708 1.00 90.31 114 GLU A N 1
ATOM 859 C CA . GLU A 1 114 ? -36.482 -2.450 20.869 1.00 90.31 114 GLU A CA 1
ATOM 860 C C . GLU A 1 114 ? -37.507 -2.985 19.858 1.00 90.31 114 GLU A C 1
ATOM 862 O O . GLU A 1 114 ? -37.123 -3.481 18.804 1.00 90.31 114 GLU A O 1
ATOM 867 N N . THR A 1 115 ? -38.806 -2.848 20.145 1.00 90.75 115 THR A N 1
ATOM 868 C CA . THR A 1 115 ? -39.882 -3.351 19.271 1.00 90.75 115 THR A CA 1
ATOM 869 C C . THR A 1 115 ? -40.035 -2.481 18.024 1.00 90.75 115 THR A C 1
ATOM 871 O O . THR A 1 115 ? -40.233 -2.994 16.927 1.00 90.75 115 THR A O 1
ATOM 874 N N . GLU A 1 116 ? -39.928 -1.162 18.188 1.00 91.12 116 GLU A N 1
ATOM 875 C CA . GLU A 1 116 ? -40.052 -0.180 17.102 1.00 91.12 116 GLU A CA 1
ATOM 876 C C . GLU A 1 116 ? -38.691 0.296 16.561 1.00 91.12 116 GLU A C 1
ATOM 878 O O . GLU A 1 116 ? -38.643 1.031 15.576 1.00 91.12 116 GLU A O 1
ATOM 883 N N . GLY A 1 117 ? -37.581 -0.122 17.179 1.00 92.12 117 GLY A N 1
ATOM 884 C CA . GLY A 1 117 ? -36.221 0.118 16.692 1.00 92.12 117 GLY A CA 1
ATOM 885 C C . GLY A 1 117 ? -35.691 1.541 16.891 1.00 92.12 117 GLY A C 1
ATOM 886 O O . GLY A 1 117 ? -34.818 1.967 16.136 1.00 92.12 117 GLY A O 1
ATOM 887 N N . TRP A 1 118 ? -36.188 2.290 17.882 1.00 92.56 118 TRP A N 1
ATOM 888 C CA . TRP A 1 118 ? -35.734 3.659 18.154 1.00 92.56 118 TRP A CA 1
ATOM 889 C C . TRP A 1 118 ? -35.194 3.848 19.574 1.00 92.56 118 TRP A C 1
ATOM 891 O O . TRP A 1 118 ? -35.562 3.151 20.521 1.00 92.56 118 TRP A O 1
ATOM 901 N N . VAL A 1 119 ? -34.314 4.843 19.721 1.00 92.56 119 VAL A N 1
ATOM 902 C CA . VAL A 1 119 ? -33.742 5.280 21.000 1.00 92.56 119 VAL A CA 1
ATOM 903 C C . VAL A 1 119 ? -33.903 6.791 21.129 1.00 92.56 119 VAL A C 1
ATOM 905 O O . VAL A 1 119 ? -33.709 7.525 20.162 1.00 92.56 119 VAL A O 1
ATOM 908 N N . GLN A 1 120 ? -34.241 7.265 22.324 1.00 93.44 120 GLN A N 1
ATOM 909 C CA . GLN A 1 120 ? -34.326 8.685 22.663 1.00 93.44 120 GLN A CA 1
ATOM 910 C C . GLN A 1 120 ? -33.504 8.987 23.916 1.00 93.44 120 GLN A C 1
ATOM 912 O O . GLN A 1 120 ? -33.326 8.124 24.773 1.00 93.44 120 GLN A O 1
ATOM 917 N N . ASN A 1 121 ? -33.033 10.230 24.035 1.00 93.75 121 ASN A N 1
ATOM 918 C CA . ASN A 1 121 ? -32.318 10.739 25.212 1.00 93.75 121 ASN A CA 1
ATOM 919 C C . ASN A 1 121 ? -31.036 9.963 25.573 1.00 93.75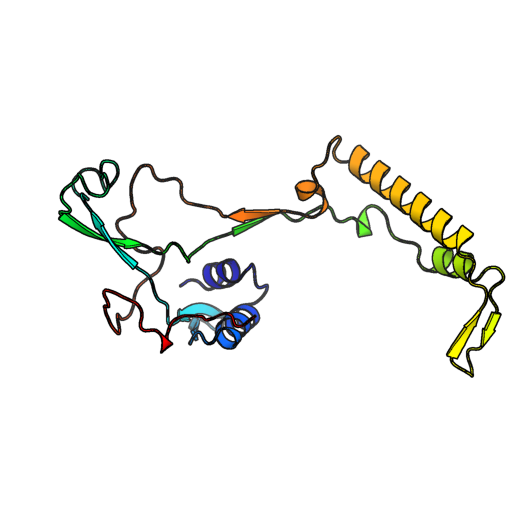 121 ASN A C 1
ATOM 921 O O . ASN A 1 121 ? -30.754 9.745 26.747 1.00 93.75 121 ASN A O 1
ATOM 925 N N . LEU A 1 122 ? -30.242 9.560 24.571 1.00 93.81 122 LEU A N 1
ATOM 926 C CA . LEU A 1 122 ? -28.889 9.051 24.823 1.00 93.81 122 LEU A CA 1
ATOM 927 C C . LEU A 1 122 ? -28.068 10.070 25.615 1.00 93.81 122 LEU A C 1
ATOM 929 O O . LEU A 1 122 ? -28.124 11.276 25.356 1.00 93.81 122 LEU A O 1
ATOM 933 N N . ASN A 1 123 ? -27.258 9.567 26.539 1.00 94.69 123 ASN A N 1
ATOM 934 C CA . ASN A 1 123 ? -26.435 10.396 27.398 1.00 94.69 123 ASN A CA 1
ATOM 935 C C . ASN A 1 123 ? -25.178 10.867 26.666 1.00 94.69 123 ASN A C 1
ATOM 937 O O . ASN A 1 123 ? -24.090 10.304 26.798 1.00 94.69 123 ASN A O 1
ATOM 941 N N . GLN A 1 124 ? -25.338 11.921 25.869 1.00 94.06 124 GLN A N 1
ATOM 942 C CA . GLN A 1 124 ? -24.252 12.491 25.070 1.00 94.06 124 GLN A CA 1
ATOM 943 C C . GLN A 1 124 ? -23.084 12.974 25.940 1.00 94.06 124 GLN A C 1
ATOM 945 O O . GLN A 1 124 ? -21.934 12.852 25.526 1.00 94.06 124 GLN A O 1
ATOM 950 N N . SER A 1 125 ? -23.358 13.459 27.160 1.00 95.94 125 SER A N 1
ATOM 951 C CA . SER A 1 125 ? -22.301 13.865 28.095 1.00 95.94 125 SER A CA 1
ATOM 952 C C . SER A 1 125 ? -21.423 12.678 28.480 1.00 95.94 125 SER A C 1
ATOM 954 O O . SER A 1 125 ? -20.205 12.756 28.363 1.00 95.94 125 SER A O 1
ATOM 956 N N . LYS A 1 126 ? -22.032 11.557 28.883 1.00 94.12 126 LYS A N 1
ATOM 957 C CA . LYS A 1 126 ? -21.291 10.350 29.269 1.00 94.12 126 LYS A CA 1
ATOM 958 C C . LYS A 1 126 ? -20.531 9.732 28.100 1.00 94.12 126 LYS A C 1
ATOM 960 O O . LYS A 1 126 ? -19.422 9.241 28.292 1.00 94.12 126 LYS A O 1
ATOM 965 N N . VAL A 1 127 ? -21.093 9.795 26.892 1.00 94.56 127 VAL A N 1
ATOM 966 C CA . VAL A 1 127 ? -20.395 9.393 25.661 1.00 94.56 127 VAL A CA 1
ATOM 967 C C . VAL A 1 127 ? -19.137 10.233 25.458 1.00 94.56 127 VAL A C 1
ATOM 969 O O . VAL A 1 127 ? -18.062 9.677 25.237 1.00 94.56 127 VAL A O 1
ATOM 972 N N . GLN A 1 128 ? -19.246 11.559 25.573 1.00 95.75 128 GLN A N 1
ATOM 973 C CA . GLN A 1 128 ? -18.100 12.452 25.424 1.00 95.75 128 GLN A CA 1
ATOM 974 C C . GLN A 1 128 ? -17.034 12.190 26.495 1.00 95.75 128 GLN A C 1
ATOM 976 O O . GLN A 1 128 ? -15.849 12.110 26.170 1.00 95.75 128 GLN A O 1
ATOM 981 N N . ASP A 1 129 ? -17.445 12.009 27.751 1.00 95.88 129 ASP A N 1
ATOM 982 C CA . ASP A 1 129 ? -16.537 11.706 28.860 1.00 95.88 129 ASP A CA 1
ATOM 983 C C . ASP A 1 129 ? -15.782 10.391 28.627 1.00 95.88 129 ASP A C 1
ATOM 985 O O . ASP A 1 129 ? -14.564 10.330 28.808 1.00 95.88 129 ASP A O 1
ATOM 989 N N . ALA A 1 130 ? -16.482 9.350 28.168 1.00 94.56 130 ALA A N 1
ATOM 990 C CA . ALA A 1 130 ? -15.881 8.053 27.881 1.00 94.56 130 ALA A CA 1
ATOM 991 C C . ALA A 1 130 ? -14.880 8.119 26.714 1.00 94.56 130 ALA A C 1
ATOM 993 O O . ALA A 1 130 ? -13.791 7.550 26.813 1.00 94.56 130 ALA A O 1
ATOM 994 N N . LEU A 1 131 ? -15.199 8.855 25.641 1.00 95.12 131 LEU A N 1
ATOM 995 C CA . LEU A 1 131 ? -14.279 9.067 24.517 1.00 95.12 131 LEU A CA 1
ATOM 996 C C . LEU A 1 131 ? -13.044 9.876 24.934 1.00 95.12 131 LEU A C 1
ATOM 998 O O . LEU A 1 131 ? -11.926 9.502 24.581 1.00 95.12 131 LEU A O 1
ATOM 1002 N N . ASN A 1 132 ? -13.224 10.929 25.736 1.00 96.38 132 ASN A N 1
ATOM 1003 C CA . ASN A 1 132 ? -12.117 11.726 26.271 1.00 96.38 132 ASN A CA 1
ATOM 1004 C C . ASN A 1 132 ? -11.195 10.878 27.159 1.00 96.38 132 ASN A C 1
ATOM 1006 O O . ASN A 1 132 ? -9.971 10.950 27.038 1.00 96.38 132 ASN A O 1
ATOM 1010 N N . ALA A 1 133 ? -11.773 10.045 28.029 1.00 95.00 133 ALA A N 1
ATOM 1011 C CA . ALA A 1 133 ? -11.014 9.145 28.889 1.00 95.00 133 ALA A CA 1
ATOM 1012 C C . ALA A 1 133 ? -10.240 8.098 28.076 1.00 95.00 133 ALA A C 1
ATOM 1014 O O . ALA A 1 133 ? -9.076 7.823 28.368 1.00 95.00 133 ALA A O 1
ATOM 1015 N N . TYR A 1 134 ? -10.857 7.533 27.036 1.00 95.62 134 TYR A N 1
ATOM 1016 C CA . TYR A 1 134 ? -10.193 6.577 26.156 1.00 95.62 134 TYR A CA 1
ATOM 1017 C C . TYR A 1 134 ? -9.055 7.225 25.356 1.00 95.62 134 TYR A C 1
ATOM 1019 O O . TYR A 1 134 ? -7.956 6.675 25.301 1.00 95.62 134 TYR A O 1
ATOM 1027 N N . GLN A 1 135 ? -9.262 8.433 24.823 1.00 94.50 135 GLN A N 1
ATOM 1028 C CA . GLN A 1 135 ? -8.210 9.201 24.155 1.00 94.50 135 GLN A CA 1
ATOM 1029 C C . GLN A 1 135 ? -7.029 9.492 25.094 1.00 94.50 135 GLN A C 1
ATOM 1031 O O . GLN A 1 135 ? -5.876 9.385 24.675 1.00 94.50 135 GLN A O 1
ATOM 1036 N N . ALA A 1 136 ? -7.295 9.833 26.359 1.00 95.56 136 ALA A N 1
ATOM 1037 C CA . ALA A 1 136 ? -6.249 10.054 27.355 1.00 95.56 136 ALA A CA 1
ATOM 1038 C C . ALA A 1 136 ? -5.435 8.776 27.621 1.00 95.56 136 ALA A C 1
ATOM 1040 O O . ALA A 1 136 ? -4.207 8.832 27.594 1.00 95.56 136 ALA A O 1
ATOM 1041 N N . LYS A 1 137 ? -6.102 7.622 27.782 1.00 95.06 137 LYS A N 1
ATOM 1042 C CA . LYS A 1 137 ? -5.439 6.315 27.947 1.00 95.06 137 LYS A CA 1
ATOM 1043 C C . LYS A 1 137 ? -4.583 5.942 26.737 1.00 95.06 137 LYS A C 1
ATOM 1045 O O . LYS A 1 137 ? -3.448 5.510 26.906 1.00 95.06 137 LYS A O 1
ATOM 1050 N N . LEU A 1 138 ? -5.103 6.136 25.523 1.00 94.25 138 LEU A N 1
ATOM 1051 C CA . LEU A 1 138 ? -4.345 5.908 24.290 1.00 94.25 138 LEU A CA 1
ATOM 1052 C C . LEU A 1 138 ? -3.099 6.788 24.232 1.00 94.25 138 LEU A C 1
ATOM 1054 O O . LEU A 1 138 ? -2.013 6.289 23.949 1.00 94.25 138 LEU A O 1
ATOM 1058 N N . LYS A 1 139 ? -3.235 8.085 24.531 1.00 93.75 139 LYS A N 1
ATOM 1059 C CA . LYS A 1 139 ? -2.098 9.008 24.554 1.00 93.75 139 LYS A CA 1
ATOM 1060 C C . LYS A 1 139 ? -1.042 8.575 25.569 1.00 93.75 139 LYS A C 1
ATOM 1062 O O . LYS A 1 139 ? 0.133 8.536 25.223 1.00 93.75 139 LYS A O 1
ATOM 1067 N N . GLU A 1 140 ? -1.454 8.243 26.789 1.00 94.94 140 GLU A N 1
ATOM 1068 C CA . GLU A 1 140 ? -0.548 7.781 27.841 1.00 94.94 140 GLU A CA 1
ATOM 1069 C C . GLU A 1 140 ? 0.201 6.511 27.420 1.00 94.94 140 GLU A C 1
ATOM 1071 O O . GLU A 1 140 ? 1.420 6.445 27.560 1.00 94.94 140 GLU A O 1
ATOM 1076 N N . ALA A 1 141 ? -0.499 5.535 26.837 1.00 94.50 141 ALA A N 1
ATOM 1077 C CA . ALA A 1 141 ? 0.115 4.289 26.396 1.00 94.50 141 ALA A CA 1
ATOM 1078 C C . ALA A 1 141 ? 1.090 4.488 25.220 1.00 94.50 141 ALA A C 1
ATOM 1080 O O . ALA A 1 141 ? 2.185 3.920 25.224 1.00 94.50 141 ALA A O 1
ATOM 1081 N N . ILE A 1 142 ? 0.732 5.335 24.246 1.00 94.81 142 ILE A N 1
ATOM 1082 C CA . ILE A 1 142 ? 1.612 5.701 23.125 1.00 94.81 142 ILE A CA 1
ATOM 1083 C C . ILE A 1 142 ? 2.869 6.409 23.646 1.00 94.81 142 ILE A C 1
ATOM 1085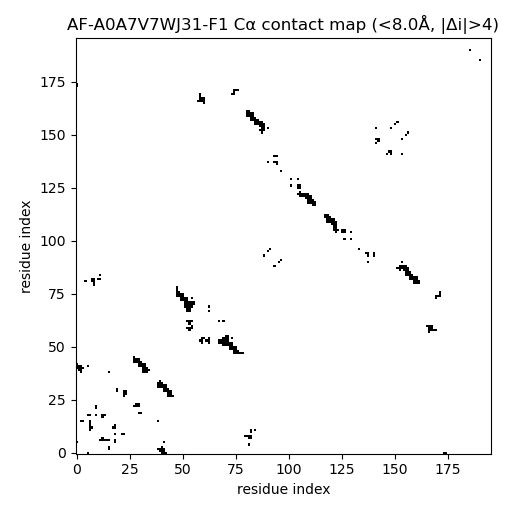 O O . ILE A 1 142 ? 3.983 6.021 23.288 1.00 94.81 142 ILE A O 1
ATOM 1089 N N . ASP A 1 143 ? 2.708 7.414 24.513 1.00 94.25 143 ASP A N 1
ATOM 1090 C CA . ASP A 1 143 ? 3.824 8.187 25.068 1.00 94.25 143 ASP A CA 1
ATOM 1091 C C . ASP A 1 143 ? 4.733 7.317 25.953 1.00 94.25 143 ASP A C 1
ATOM 1093 O O . ASP A 1 143 ? 5.951 7.501 25.945 1.00 94.25 143 ASP A O 1
ATOM 1097 N N . ALA A 1 144 ? 4.168 6.347 26.681 1.00 93.44 144 ALA A N 1
ATOM 1098 C CA . ALA A 1 144 ? 4.924 5.404 27.501 1.00 93.44 144 ALA A CA 1
ATOM 1099 C C . ALA A 1 144 ? 5.782 4.448 26.658 1.00 93.44 144 ALA A C 1
ATOM 1101 O O . ALA A 1 144 ? 6.912 4.139 27.040 1.00 93.44 144 ALA A O 1
ATOM 1102 N N . GLN A 1 145 ? 5.272 3.983 25.513 1.00 91.38 145 GLN A N 1
ATOM 1103 C CA . GLN A 1 145 ? 6.013 3.078 24.634 1.00 91.38 145 GLN A CA 1
ATOM 1104 C C . GLN A 1 145 ? 7.042 3.817 23.773 1.00 91.38 145 GLN A C 1
ATOM 1106 O O . GLN A 1 145 ? 8.168 3.344 23.601 1.00 91.38 145 GLN A O 1
ATOM 1111 N N . LYS A 1 146 ? 6.664 4.970 23.213 1.00 90.88 146 LYS A N 1
ATOM 1112 C CA . LYS A 1 146 ? 7.544 5.796 22.388 1.00 90.88 146 LYS A CA 1
ATOM 1113 C C . LYS A 1 146 ? 7.248 7.282 22.619 1.00 90.88 146 LYS A C 1
ATOM 1115 O O . LYS A 1 146 ? 6.393 7.852 21.938 1.00 90.88 146 LYS A O 1
ATOM 1120 N N . PRO A 1 147 ? 8.009 7.944 23.508 1.00 87.00 147 PRO A N 1
ATOM 1121 C CA . PRO A 1 147 ? 7.922 9.387 23.676 1.00 87.00 147 PRO A CA 1
ATOM 1122 C C . PRO A 1 147 ? 8.169 10.091 22.334 1.00 87.00 147 PRO A C 1
ATOM 1124 O O . PRO A 1 147 ? 9.190 9.853 21.685 1.00 87.00 147 PRO A O 1
ATOM 1127 N N . ASN A 1 148 ? 7.243 10.962 21.920 1.00 89.56 148 ASN A N 1
ATOM 1128 C CA . ASN A 1 148 ? 7.233 11.644 20.614 1.00 89.56 148 ASN A CA 1
ATOM 1129 C C . ASN A 1 148 ? 6.985 10.729 19.400 1.00 89.56 148 ASN A C 1
ATOM 1131 O O . ASN A 1 148 ? 7.531 10.974 18.320 1.00 89.56 148 ASN A O 1
ATOM 1135 N N . ALA A 1 149 ? 6.171 9.681 19.558 1.00 91.38 149 ALA A N 1
ATOM 1136 C CA . ALA A 1 149 ? 5.706 8.876 18.433 1.00 91.38 149 ALA A CA 1
ATOM 1137 C C . ALA A 1 149 ? 5.111 9.762 17.326 1.00 91.38 149 ALA A C 1
ATOM 1139 O O . ALA A 1 149 ? 4.262 10.624 17.567 1.00 91.38 149 ALA A O 1
ATOM 1140 N N . THR A 1 150 ? 5.555 9.544 16.092 1.00 92.94 150 THR A N 1
ATOM 1141 C CA . THR A 1 150 ? 4.938 10.172 14.922 1.00 92.94 150 THR A CA 1
ATOM 1142 C C . THR A 1 150 ? 3.641 9.448 14.560 1.00 92.94 150 THR A C 1
ATOM 1144 O O . THR A 1 150 ? 3.439 8.293 14.931 1.00 92.94 150 THR A O 1
ATOM 1147 N N . VAL A 1 151 ? 2.776 10.079 13.758 1.00 91.44 151 VAL A N 1
ATOM 1148 C CA . VAL A 1 151 ? 1.579 9.401 13.217 1.00 91.44 151 VAL A CA 1
ATOM 1149 C C . VAL A 1 151 ? 1.962 8.115 12.474 1.00 91.44 151 VAL A C 1
ATOM 1151 O O . VAL A 1 151 ? 1.266 7.113 12.589 1.00 91.44 151 VAL A O 1
ATOM 1154 N N . GLY A 1 152 ? 3.099 8.122 11.773 1.00 91.50 152 GLY A N 1
ATOM 1155 C CA . GLY A 1 152 ? 3.620 6.949 11.079 1.00 91.50 152 GLY A CA 1
ATOM 1156 C C . GLY A 1 152 ? 4.102 5.829 12.003 1.00 91.50 152 GLY A C 1
ATOM 1157 O O . GLY A 1 152 ? 4.024 4.665 11.636 1.00 91.50 152 GLY A O 1
ATOM 1158 N N . ASP A 1 153 ? 4.557 6.150 13.213 1.00 92.00 153 ASP A N 1
ATOM 1159 C CA . ASP A 1 153 ? 4.900 5.128 14.208 1.00 92.00 153 ASP A CA 1
ATOM 1160 C C . ASP A 1 153 ? 3.649 4.471 14.795 1.00 92.00 153 ASP A C 1
ATOM 1162 O O . ASP A 1 153 ? 3.649 3.280 15.091 1.00 92.00 153 ASP A O 1
AT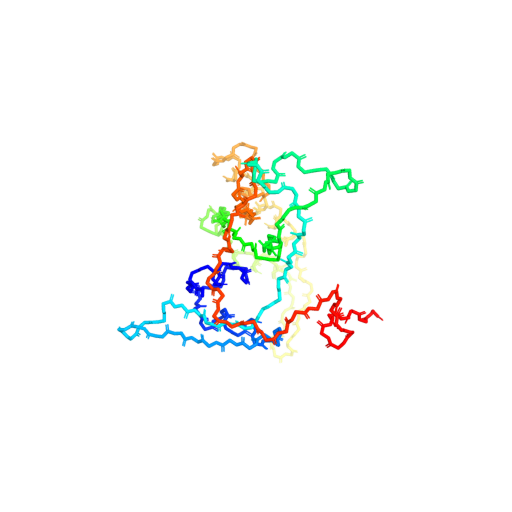OM 1166 N N . VAL A 1 154 ? 2.583 5.256 14.964 1.00 93.50 154 VAL A N 1
ATOM 1167 C CA . VAL A 1 154 ? 1.335 4.801 15.584 1.00 93.50 154 VAL A CA 1
ATOM 1168 C C . VAL A 1 154 ? 0.476 4.023 14.590 1.00 93.50 154 VAL A C 1
ATOM 1170 O O . VAL A 1 154 ? 0.030 2.928 14.906 1.00 93.50 154 VAL A O 1
ATOM 1173 N N . LEU A 1 155 ? 0.258 4.561 13.388 1.00 93.06 155 LEU A N 1
ATOM 1174 C CA . LEU A 1 155 ? -0.623 3.969 12.372 1.00 93.06 155 LEU A CA 1
ATOM 1175 C C . LEU A 1 155 ? 0.126 3.125 11.332 1.00 93.06 155 LEU A C 1
ATOM 1177 O O . LEU A 1 155 ? -0.495 2.399 10.559 1.00 93.06 155 LEU A O 1
ATOM 1181 N N . GLY A 1 156 ? 1.455 3.203 11.320 1.00 93.94 156 GLY A N 1
ATOM 1182 C CA . GLY A 1 156 ? 2.304 2.575 10.319 1.00 93.94 156 GLY A CA 1
ATOM 1183 C C . GLY A 1 156 ? 2.624 3.506 9.152 1.00 93.94 156 GLY A C 1
ATOM 1184 O O . GLY A 1 156 ? 1.985 4.540 8.934 1.00 93.94 156 GLY A O 1
ATOM 1185 N N . ILE A 1 157 ? 3.639 3.123 8.379 1.00 94.12 157 ILE A N 1
ATOM 1186 C CA . ILE A 1 157 ? 4.032 3.815 7.151 1.00 94.12 157 ILE A CA 1
ATOM 1187 C C . ILE A 1 157 ? 4.198 2.835 5.999 1.00 94.12 157 ILE A C 1
ATOM 1189 O O . ILE A 1 157 ? 4.696 1.719 6.157 1.00 94.12 157 ILE A O 1
ATOM 1193 N N . ILE A 1 158 ? 3.832 3.311 4.813 1.00 92.62 158 ILE A N 1
ATOM 1194 C CA . ILE A 1 158 ? 4.162 2.677 3.544 1.00 92.62 158 ILE A CA 1
ATOM 1195 C C . ILE A 1 158 ? 5.176 3.588 2.866 1.00 92.62 158 ILE A C 1
ATOM 1197 O O . ILE A 1 158 ? 4.852 4.713 2.484 1.00 92.62 158 ILE A O 1
ATOM 1201 N N . ALA A 1 159 ? 6.412 3.118 2.741 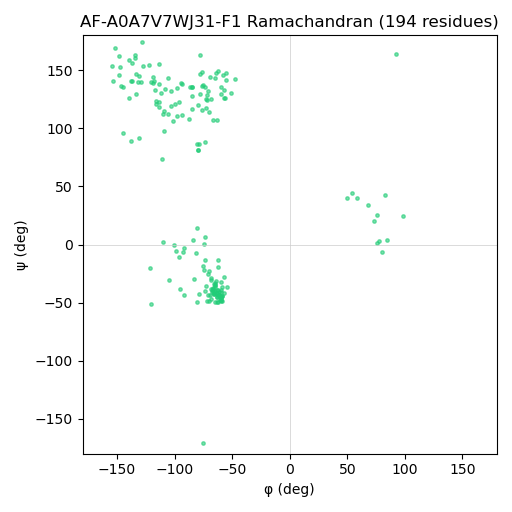1.00 92.00 159 ALA A N 1
ATOM 1202 C CA . ALA A 1 159 ? 7.484 3.855 2.086 1.00 92.00 159 ALA A CA 1
ATOM 1203 C C . ALA A 1 159 ? 7.900 3.122 0.814 1.00 92.00 159 ALA A C 1
ATOM 1205 O O . ALA A 1 159 ? 8.016 1.900 0.821 1.00 92.00 159 ALA A O 1
ATOM 1206 N N . ALA A 1 160 ? 8.136 3.850 -0.277 1.00 89.75 160 ALA A N 1
ATOM 1207 C CA . ALA A 1 160 ? 8.809 3.257 -1.426 1.00 89.75 160 ALA A CA 1
ATOM 1208 C C . ALA A 1 160 ? 10.243 2.871 -1.024 1.00 89.75 160 ALA A C 1
ATOM 1210 O O . ALA A 1 160 ? 10.883 3.602 -0.268 1.00 89.75 160 ALA A O 1
ATOM 1211 N N . ASP A 1 161 ? 10.739 1.755 -1.549 1.00 85.56 161 ASP A N 1
ATOM 1212 C CA . ASP A 1 161 ? 12.102 1.261 -1.334 1.00 85.56 161 ASP A CA 1
ATOM 1213 C C . ASP A 1 161 ? 12.896 1.379 -2.650 1.00 85.56 161 ASP A C 1
ATOM 1215 O O . ASP A 1 161 ? 13.037 0.395 -3.379 1.00 85.56 161 ASP A O 1
ATOM 1219 N N . PRO A 1 162 ? 13.297 2.601 -3.061 1.00 82.69 162 PRO A N 1
ATOM 1220 C CA . PRO A 1 162 ? 14.012 2.800 -4.312 1.00 82.69 162 PRO A CA 1
ATOM 1221 C C . PRO A 1 162 ? 15.473 2.363 -4.184 1.00 82.69 162 PRO A C 1
ATOM 1223 O O . PRO A 1 162 ? 16.175 2.767 -3.255 1.00 82.69 162 PRO A O 1
ATOM 1226 N N . ASP A 1 163 ? 15.969 1.650 -5.192 1.00 80.81 163 ASP A N 1
ATOM 1227 C CA . ASP A 1 163 ? 17.401 1.404 -5.339 1.00 80.81 163 ASP A CA 1
ATOM 1228 C C . ASP A 1 163 ? 18.123 2.725 -5.642 1.00 80.81 163 ASP A C 1
ATOM 1230 O O . ASP A 1 163 ? 18.030 3.280 -6.741 1.00 80.81 163 ASP A O 1
ATOM 1234 N N . GLN A 1 164 ? 18.857 3.249 -4.659 1.00 82.75 164 GLN A N 1
ATOM 1235 C CA . GLN A 1 164 ? 19.650 4.467 -4.821 1.00 82.75 164 GLN A CA 1
ATOM 1236 C C . GLN A 1 164 ? 20.969 4.155 -5.528 1.00 82.75 164 GLN A C 1
ATOM 1238 O O . GLN A 1 164 ? 22.020 3.995 -4.908 1.00 82.75 164 GLN A O 1
ATOM 1243 N N . LEU A 1 165 ? 20.909 4.058 -6.853 1.00 84.75 165 LEU A N 1
ATOM 1244 C CA . LEU A 1 165 ? 22.090 3.902 -7.690 1.00 84.75 165 LEU A CA 1
ATOM 1245 C C . LEU A 1 165 ? 22.578 5.276 -8.175 1.00 84.75 165 LEU A C 1
ATOM 1247 O O . LEU A 1 165 ? 21.769 6.090 -8.619 1.00 84.75 165 LEU A O 1
ATOM 1251 N N . PRO A 1 166 ? 23.899 5.541 -8.177 1.00 86.62 166 P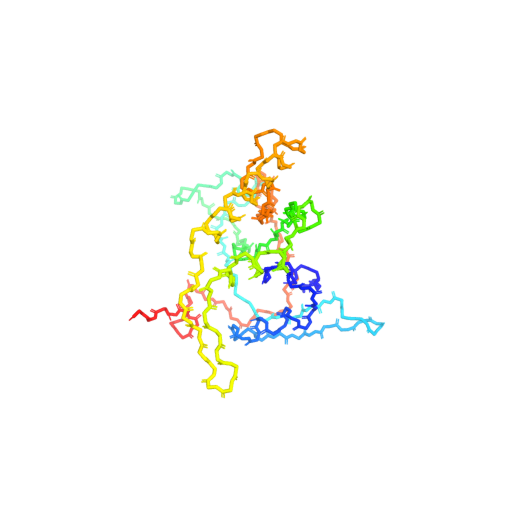RO A N 1
ATOM 1252 C CA . PRO A 1 166 ? 24.456 6.771 -8.747 1.00 86.62 166 PRO A CA 1
ATOM 1253 C C . PRO A 1 166 ? 24.439 6.774 -10.289 1.00 86.62 166 PRO A C 1
ATOM 1255 O O . PRO A 1 166 ? 25.021 7.655 -10.916 1.00 86.62 166 PRO A O 1
ATOM 1258 N N . TYR A 1 167 ? 23.824 5.764 -10.904 1.00 88.44 167 TYR A N 1
ATOM 1259 C CA . TYR A 1 167 ? 23.734 5.532 -12.340 1.00 88.44 167 TYR A CA 1
ATOM 1260 C C . TYR A 1 167 ? 22.448 4.765 -12.672 1.00 88.44 167 TYR A C 1
ATOM 1262 O O . TYR A 1 167 ? 21.799 4.202 -11.790 1.00 88.44 167 TYR A O 1
ATOM 1270 N N . LEU A 1 168 ? 22.111 4.666 -13.956 1.00 87.38 168 LEU A N 1
ATOM 1271 C CA . LEU A 1 168 ? 20.947 3.916 -14.416 1.00 87.38 168 LEU A CA 1
ATOM 1272 C C . LEU A 1 168 ? 21.263 2.428 -14.603 1.00 87.38 168 LEU A C 1
ATOM 1274 O O . LEU A 1 168 ? 22.290 2.039 -15.177 1.00 87.38 168 LEU A O 1
ATOM 1278 N N . SER A 1 169 ? 20.350 1.575 -14.130 1.00 83.56 169 SER A N 1
ATOM 1279 C CA . SER A 1 169 ? 20.423 0.134 -14.377 1.00 83.56 169 SER A CA 1
ATOM 1280 C C . SER A 1 169 ? 20.425 -0.156 -15.882 1.00 83.56 169 SER A C 1
ATOM 1282 O O . SER A 1 169 ? 19.825 0.566 -16.669 1.00 83.56 169 SER A O 1
ATOM 1284 N N . GLY A 1 170 ? 21.140 -1.206 -16.288 1.00 75.94 170 GLY A N 1
ATOM 1285 C CA . GLY A 1 170 ? 21.202 -1.657 -17.684 1.00 75.94 170 GLY A CA 1
ATOM 1286 C C . GLY A 1 170 ? 20.143 -2.709 -18.005 1.00 75.94 170 GLY A C 1
ATOM 1287 O O . GLY A 1 170 ? 20.051 -3.168 -19.138 1.00 75.94 170 GLY A O 1
ATOM 1288 N N . SER A 1 171 ? 19.364 -3.120 -17.003 1.00 79.19 171 SER A N 1
ATOM 1289 C CA . SER A 1 171 ? 18.313 -4.123 -17.125 1.00 79.19 171 SER A CA 1
ATOM 1290 C C . SER A 1 171 ? 17.032 -3.652 -16.448 1.00 79.19 171 SER A C 1
ATOM 1292 O O . SER A 1 171 ? 17.072 -2.969 -15.422 1.00 79.19 171 SER A O 1
ATOM 1294 N N . SER A 1 172 ? 15.899 -4.066 -17.018 1.00 84.19 172 SER A N 1
ATOM 1295 C CA . SER A 1 172 ? 14.574 -3.870 -16.428 1.00 84.19 172 SER A CA 1
ATOM 1296 C C . SER A 1 172 ? 14.451 -4.633 -15.096 1.00 84.19 172 SER A C 1
ATOM 1298 O O . SER A 1 172 ? 15.044 -5.712 -14.968 1.00 84.19 172 SER A O 1
ATOM 1300 N N . PRO A 1 173 ? 13.678 -4.121 -14.116 1.00 84.00 173 PRO A N 1
ATOM 1301 C CA . PRO A 1 173 ? 13.436 -4.804 -12.840 1.00 84.00 173 PRO A CA 1
ATOM 1302 C C . PRO A 1 173 ? 12.710 -6.152 -12.988 1.00 84.00 173 PRO A C 1
ATOM 1304 O O . PRO A 1 173 ? 12.678 -6.949 -12.053 1.00 84.00 173 PRO A O 1
ATOM 1307 N N . TYR A 1 174 ? 12.145 -6.443 -14.162 1.00 90.31 174 TYR A N 1
ATOM 1308 C CA . TYR A 1 174 ? 11.494 -7.709 -14.476 1.00 90.31 174 TYR A CA 1
ATOM 1309 C C . TYR A 1 174 ? 11.912 -8.238 -15.851 1.00 90.31 174 TYR A C 1
ATOM 1311 O O . TYR A 1 174 ? 12.377 -7.524 -16.737 1.00 90.31 174 TYR A O 1
ATOM 1319 N N . THR A 1 175 ? 11.707 -9.538 -16.064 1.00 91.62 175 THR A N 1
ATOM 1320 C CA . THR A 1 175 ? 11.985 -10.164 -17.360 1.00 91.62 175 THR A CA 1
ATOM 1321 C C . THR A 1 175 ? 10.896 -9.832 -18.378 1.00 91.62 175 THR A C 1
ATOM 1323 O O . THR A 1 175 ? 9.762 -10.299 -18.250 1.00 91.62 175 THR A O 1
ATOM 1326 N N . ILE A 1 176 ? 11.266 -9.119 -19.439 1.00 91.50 176 ILE A N 1
ATOM 1327 C CA . ILE A 1 176 ? 10.417 -8.905 -20.616 1.00 91.50 176 ILE A CA 1
ATOM 1328 C C . ILE A 1 176 ? 10.354 -10.212 -21.420 1.00 91.50 176 ILE A C 1
ATOM 1330 O O . ILE A 1 176 ? 11.384 -10.786 -21.773 1.00 91.50 176 ILE A O 1
ATOM 1334 N N . LYS A 1 177 ? 9.144 -10.718 -21.686 1.00 92.69 177 LYS A N 1
ATOM 1335 C CA . LYS A 1 177 ? 8.935 -11.935 -22.498 1.00 92.69 177 LYS A CA 1
ATOM 1336 C C . LYS A 1 177 ? 8.640 -11.628 -23.959 1.00 92.69 177 LYS A C 1
ATOM 1338 O O . LYS A 1 177 ? 9.088 -12.355 -24.839 1.00 92.69 177 LYS A O 1
ATOM 1343 N N . THR A 1 178 ? 7.876 -10.573 -24.209 1.00 92.38 178 THR A N 1
ATOM 1344 C CA . THR A 1 178 ? 7.458 -10.160 -25.547 1.00 92.38 178 THR A CA 1
ATOM 1345 C C . THR A 1 178 ? 7.201 -8.661 -25.527 1.00 92.38 178 THR A C 1
ATOM 1347 O O . THR A 1 178 ? 6.662 -8.147 -24.550 1.00 92.38 178 THR A O 1
ATOM 1350 N N . ILE A 1 179 ? 7.594 -7.974 -26.597 1.00 91.50 179 ILE A N 1
ATOM 1351 C CA . ILE A 1 179 ? 7.242 -6.575 -26.845 1.00 91.50 179 ILE A CA 1
ATOM 1352 C C . ILE A 1 179 ? 6.193 -6.599 -27.950 1.00 91.50 179 ILE A C 1
ATOM 1354 O O . ILE A 1 179 ? 6.506 -6.999 -29.069 1.00 91.50 179 ILE A O 1
ATOM 1358 N N . ALA A 1 180 ? 4.955 -6.229 -27.627 1.00 88.06 180 ALA A N 1
ATOM 1359 C CA . ALA A 1 180 ? 3.871 -6.211 -28.608 1.00 88.06 180 ALA A CA 1
ATOM 1360 C C . ALA A 1 180 ? 4.050 -5.060 -29.610 1.00 88.06 180 ALA A C 1
ATOM 1362 O O . ALA A 1 180 ? 4.018 -5.277 -30.818 1.00 88.06 180 ALA A O 1
ATOM 1363 N N . THR A 1 181 ? 4.302 -3.853 -29.095 1.00 88.94 181 THR A N 1
ATOM 1364 C CA . THR A 1 181 ? 4.425 -2.626 -29.889 1.00 88.94 181 THR A CA 1
ATOM 1365 C C . THR A 1 181 ? 5.426 -1.678 -29.231 1.00 88.94 181 THR A C 1
ATOM 1367 O O . THR A 1 181 ? 5.494 -1.603 -28.006 1.00 88.94 181 THR A O 1
ATOM 1370 N N . ARG A 1 182 ? 6.177 -0.921 -30.040 1.00 91.31 182 ARG A N 1
ATOM 1371 C CA . ARG A 1 182 ? 6.912 0.277 -29.604 1.00 91.31 182 ARG A CA 1
ATOM 1372 C C . ARG A 1 182 ? 6.229 1.513 -30.167 1.00 91.31 182 ARG A C 1
ATOM 1374 O O . ARG A 1 182 ? 5.889 1.533 -31.348 1.00 91.31 182 ARG A O 1
ATOM 1381 N N . MET A 1 183 ? 6.024 2.524 -29.333 1.00 89.88 183 MET A N 1
ATOM 1382 C CA . MET A 1 183 ? 5.320 3.749 -29.713 1.00 89.88 183 MET A CA 1
ATOM 1383 C C . MET A 1 183 ? 6.071 4.950 -29.146 1.00 89.88 183 MET A C 1
ATOM 1385 O O . MET A 1 183 ? 6.549 4.887 -28.018 1.00 89.88 183 MET A O 1
ATOM 1389 N N . SER A 1 184 ? 6.158 6.041 -29.908 1.00 88.19 184 SER A N 1
ATOM 1390 C CA . SER A 1 184 ? 6.681 7.319 -29.402 1.00 88.19 184 SER A CA 1
ATOM 1391 C C . SER A 1 184 ? 5.685 8.026 -28.481 1.00 88.19 184 SER A C 1
ATOM 1393 O O . SER A 1 184 ? 6.069 8.862 -27.673 1.00 88.19 184 SER A O 1
ATOM 1395 N N . GLU A 1 185 ? 4.399 7.693 -28.608 1.00 86.81 185 GLU A N 1
ATOM 1396 C CA . GLU A 1 185 ? 3.315 8.257 -27.818 1.00 86.81 185 GLU A CA 1
ATOM 1397 C C . GLU A 1 185 ? 2.228 7.198 -27.594 1.00 86.81 185 GLU A C 1
ATOM 1399 O O . GLU A 1 185 ? 1.851 6.470 -28.515 1.00 86.81 185 GLU A O 1
ATOM 1404 N N . LEU A 1 186 ? 1.712 7.112 -26.364 1.00 84.81 186 LEU A N 1
ATOM 1405 C CA . LEU A 1 186 ? 0.646 6.172 -26.025 1.00 84.81 186 LEU A CA 1
ATOM 1406 C C . LEU A 1 186 ? -0.685 6.639 -26.651 1.00 84.81 186 LEU A C 1
ATOM 1408 O O . LEU A 1 186 ? -1.102 7.768 -26.363 1.00 84.81 186 LEU A O 1
ATOM 1412 N N . PRO A 1 187 ? -1.379 5.814 -27.462 1.00 86.56 187 PRO A N 1
ATOM 1413 C CA . PRO A 1 187 ? -2.672 6.159 -28.048 1.00 86.56 187 PRO A CA 1
ATOM 1414 C C . PRO A 1 187 ? -3.702 6.560 -26.996 1.00 86.56 187 PRO A C 1
ATOM 1416 O O . PRO A 1 187 ? -3.727 6.005 -25.898 1.00 86.56 187 PRO A O 1
ATOM 1419 N N . GLY A 1 188 ? -4.609 7.473 -27.350 1.00 85.12 188 GLY A N 1
ATOM 1420 C CA . GLY A 1 188 ? -5.648 7.955 -26.434 1.00 85.12 188 GLY A CA 1
ATOM 1421 C C . GLY A 1 188 ? -6.542 6.852 -25.853 1.00 85.12 188 GLY A C 1
ATOM 1422 O O . GLY A 1 188 ? -7.015 7.008 -24.732 1.00 85.12 188 GLY A O 1
ATOM 1423 N N . SER A 1 189 ? -6.721 5.735 -26.569 1.00 83.75 189 SER A N 1
ATOM 1424 C CA . SER A 1 189 ? -7.475 4.555 -26.117 1.00 83.75 189 SER A CA 1
ATOM 1425 C C . SER A 1 189 ? -6.794 3.765 -24.996 1.00 83.75 189 SER A C 1
ATOM 1427 O O . SER A 1 189 ? -7.473 3.044 -24.276 1.00 83.75 189 SER A O 1
ATOM 1429 N N . LEU A 1 190 ? -5.473 3.893 -24.848 1.00 80.50 190 LEU A N 1
ATOM 1430 C CA . LEU A 1 190 ? -4.686 3.238 -23.799 1.00 80.50 190 LEU A CA 1
ATOM 1431 C C . LEU A 1 190 ? -4.350 4.191 -22.645 1.00 80.50 190 LEU A C 1
ATOM 1433 O O . LEU A 1 190 ? -3.693 3.796 -21.686 1.00 80.50 190 LEU A O 1
ATOM 1437 N N . ARG A 1 191 ? -4.789 5.453 -22.721 1.00 84.06 191 ARG A N 1
ATOM 1438 C CA . ARG A 1 191 ? -4.647 6.412 -21.625 1.00 84.06 191 ARG A CA 1
ATOM 1439 C C . ARG A 1 191 ? -5.820 6.282 -20.674 1.00 84.06 191 ARG A C 1
ATOM 1441 O O . ARG A 1 191 ? -6.973 6.233 -21.096 1.00 84.06 191 ARG A O 1
ATOM 1448 N N . HIS A 1 192 ? -5.519 6.292 -19.384 1.00 76.81 192 HIS A N 1
ATOM 1449 C CA . HIS A 1 192 ? -6.547 6.455 -18.373 1.00 76.81 192 HIS A CA 1
ATOM 1450 C C . HIS A 1 192 ? -7.046 7.907 -18.386 1.00 76.81 192 HIS A C 1
ATOM 1452 O O . HIS A 1 192 ? -6.241 8.837 -18.331 1.00 76.81 192 HIS A O 1
ATOM 1458 N N . HIS A 1 193 ? -8.363 8.101 -18.470 1.00 80.31 193 HIS A N 1
ATOM 1459 C CA . HIS A 1 193 ? -8.999 9.420 -18.440 1.00 80.31 193 HIS A CA 1
ATOM 1460 C C . HIS A 1 193 ? -9.886 9.517 -17.206 1.00 80.31 193 HIS A C 1
ATOM 1462 O O . HIS A 1 193 ? -10.808 8.719 -17.046 1.00 80.31 193 HIS A O 1
ATOM 1468 N N . PHE A 1 194 ? -9.647 10.521 -16.369 1.00 75.62 194 PHE A N 1
ATOM 1469 C CA . PHE A 1 194 ? -10.574 10.876 -15.302 1.00 75.62 194 PHE A CA 1
ATOM 1470 C C . PHE A 1 194 ? -11.647 11.803 -15.872 1.00 75.62 194 PHE A C 1
ATOM 1472 O O . PHE A 1 194 ? -11.331 12.812 -16.506 1.00 75.62 194 PHE A O 1
ATOM 1479 N N . ARG A 1 195 ? -12.918 11.463 -15.659 1.00 62.12 195 ARG A N 1
ATOM 1480 C CA . ARG A 1 195 ? -14.031 12.401 -15.825 1.00 62.12 195 ARG A CA 1
ATOM 1481 C C . ARG A 1 195 ? -14.461 12.831 -14.428 1.00 62.12 195 ARG A C 1
ATOM 1483 O O . ARG A 1 195 ? -14.802 11.966 -13.625 1.00 62.12 195 ARG A O 1
ATOM 1490 N N . TYR A 1 196 ? -14.372 14.128 -14.160 1.00 53.09 196 TYR A N 1
ATOM 1491 C CA . TYR A 1 196 ? -14.950 14.761 -12.976 1.00 53.09 196 TYR A CA 1
ATOM 1492 C C . TYR A 1 196 ? -16.389 15.184 -13.260 1.00 53.09 196 TYR A C 1
ATOM 1494 O O . TYR A 1 196 ? -16.670 15.522 -14.435 1.00 53.09 196 TYR A O 1
#